Protein AF-A0A9P9JTM3-F1 (afdb_monomer_lite)

Organism: Fusarium redolens (NCBI:txid48865)

Structure (mmCIF, N/CA/C/O backbone):
data_AF-A0A9P9JTM3-F1
#
_entry.id   AF-A0A9P9JTM3-F1
#
loop_
_atom_site.group_PDB
_atom_site.id
_atom_site.type_symbol
_atom_site.label_atom_id
_atom_site.label_alt_id
_atom_site.label_comp_id
_atom_site.label_asym_id
_atom_site.label_entity_id
_atom_site.label_seq_id
_atom_site.pdbx_PDB_ins_code
_atom_site.Cartn_x
_atom_site.Cartn_y
_atom_site.Cartn_z
_atom_site.occupancy
_atom_site.B_iso_or_equiv
_atom_site.auth_seq_id
_atom_site.auth_comp_id
_atom_site.auth_asym_id
_atom_site.auth_atom_id
_atom_site.pdbx_PDB_model_num
ATOM 1 N N . MET A 1 1 ? 14.399 2.888 -10.702 1.00 92.69 1 MET A N 1
ATOM 2 C CA . MET A 1 1 ? 13.937 3.816 -11.753 1.00 92.69 1 MET A CA 1
ATOM 3 C C . MET A 1 1 ? 14.295 5.177 -11.248 1.00 92.69 1 MET A C 1
ATOM 5 O O . MET A 1 1 ? 13.788 5.571 -10.204 1.00 92.69 1 MET A O 1
ATOM 9 N N . ASP A 1 2 ? 15.155 5.855 -11.989 1.00 91.00 2 ASP A N 1
ATOM 10 C CA . ASP A 1 2 ? 15.805 7.067 -11.523 1.00 91.00 2 ASP A CA 1
ATOM 11 C C . ASP A 1 2 ? 15.532 8.193 -12.517 1.00 91.00 2 ASP A C 1
ATOM 13 O O . ASP A 1 2 ? 15.405 7.961 -13.726 1.00 91.00 2 ASP A O 1
ATOM 17 N N . LEU A 1 3 ? 15.452 9.409 -11.991 1.00 87.38 3 LEU A N 1
ATOM 18 C CA . LEU A 1 3 ? 15.368 10.640 -12.763 1.00 87.38 3 LEU A CA 1
ATOM 19 C C . LEU A 1 3 ? 16.682 11.404 -12.628 1.00 87.38 3 LEU A C 1
ATOM 21 O O . LEU A 1 3 ? 17.235 11.498 -11.535 1.00 87.38 3 LEU A O 1
ATOM 25 N N . ALA A 1 4 ? 17.177 11.948 -13.736 1.00 82.25 4 ALA A N 1
ATOM 26 C CA . ALA A 1 4 ? 18.352 12.813 -13.721 1.00 82.25 4 ALA A CA 1
ATOM 27 C C . ALA A 1 4 ? 18.058 14.153 -13.017 1.00 82.25 4 ALA A C 1
ATOM 29 O O . ALA A 1 4 ? 16.952 14.677 -13.121 1.00 82.25 4 ALA A O 1
ATOM 30 N N . GLU A 1 5 ? 19.068 14.755 -12.381 1.00 71.50 5 GLU A N 1
ATOM 31 C CA . GLU A 1 5 ? 18.948 16.059 -11.697 1.00 71.50 5 GLU A CA 1
ATOM 32 C C . GLU A 1 5 ? 18.513 17.204 -12.632 1.00 71.50 5 GLU A C 1
ATOM 34 O O . GLU A 1 5 ? 17.890 18.168 -12.200 1.00 71.50 5 GLU A O 1
ATOM 39 N N . ASN A 1 6 ? 18.801 17.086 -13.932 1.00 71.50 6 ASN A N 1
ATOM 40 C CA . ASN A 1 6 ? 18.411 18.033 -14.980 1.00 71.50 6 ASN A CA 1
ATOM 41 C C . ASN A 1 6 ? 17.286 17.498 -15.885 1.00 71.50 6 ASN A C 1
ATOM 43 O O . ASN A 1 6 ? 17.227 17.837 -17.071 1.00 71.50 6 ASN A O 1
ATOM 47 N N . ALA A 1 7 ? 16.442 16.607 -15.357 1.00 79.50 7 ALA A N 1
ATOM 48 C CA . ALA A 1 7 ? 15.308 16.047 -16.082 1.00 79.50 7 ALA A CA 1
ATOM 49 C C . ALA A 1 7 ? 14.400 17.150 -16.660 1.00 79.50 7 ALA A C 1
ATOM 51 O O . ALA A 1 7 ? 14.298 18.248 -16.123 1.00 79.50 7 ALA A O 1
ATOM 52 N N . THR A 1 8 ? 13.736 16.865 -17.779 1.00 86.38 8 THR A N 1
ATOM 53 C CA . THR A 1 8 ? 12.763 17.788 -18.376 1.00 86.38 8 THR A CA 1
ATOM 54 C C . THR A 1 8 ? 11.347 17.512 -17.866 1.00 86.38 8 THR A C 1
ATOM 56 O O . THR A 1 8 ? 11.079 16.501 -17.212 1.00 86.38 8 THR A O 1
ATOM 59 N N . VAL A 1 9 ? 10.404 18.384 -18.222 1.00 87.00 9 VAL A N 1
ATOM 60 C CA . VAL A 1 9 ? 8.964 18.180 -17.997 1.00 87.00 9 VAL A CA 1
ATOM 61 C C . VAL A 1 9 ? 8.465 16.879 -18.643 1.00 87.00 9 VAL A C 1
ATOM 63 O O . VAL A 1 9 ? 7.663 16.143 -18.053 1.00 87.00 9 VAL A O 1
ATOM 66 N N . GLU A 1 10 ? 8.973 16.545 -19.834 1.00 89.19 10 GLU A N 1
ATOM 67 C CA . GLU A 1 10 ? 8.651 15.279 -20.494 1.00 89.19 10 GLU A CA 1
ATOM 68 C C . GLU A 1 10 ? 9.178 14.083 -19.697 1.00 89.19 10 GLU A C 1
ATOM 70 O O . GLU A 1 10 ? 8.454 13.099 -19.540 1.00 89.19 10 GLU A O 1
ATOM 75 N N . ALA A 1 11 ? 10.394 14.170 -19.145 1.00 90.56 11 ALA A N 1
ATOM 76 C CA . ALA A 1 11 ? 10.964 13.124 -18.295 1.00 90.56 11 ALA A CA 1
ATOM 77 C C . ALA A 1 11 ? 10.159 12.940 -16.997 1.00 90.56 11 ALA A C 1
ATOM 79 O O . ALA A 1 11 ? 9.872 11.806 -16.607 1.00 90.56 11 ALA A O 1
ATOM 80 N N . ALA A 1 12 ? 9.700 14.038 -16.383 1.00 91.12 12 ALA A N 1
ATOM 81 C CA . ALA A 1 12 ? 8.775 14.012 -15.248 1.00 91.12 12 ALA A CA 1
ATOM 82 C C . ALA A 1 12 ? 7.524 13.192 -15.577 1.00 91.12 12 ALA A C 1
ATOM 84 O O . ALA A 1 12 ? 7.184 12.228 -14.892 1.00 91.12 12 ALA A O 1
ATOM 85 N N . THR A 1 13 ? 6.864 13.545 -16.677 1.00 92.25 13 THR A N 1
ATOM 86 C CA . THR A 1 13 ? 5.621 12.903 -17.115 1.00 92.25 13 THR A CA 1
ATOM 87 C C . THR A 1 13 ? 5.848 11.432 -17.467 1.00 92.25 13 THR A C 1
ATOM 89 O O . THR A 1 13 ? 5.036 10.572 -17.123 1.00 92.25 13 THR A O 1
ATOM 92 N N . ALA A 1 14 ? 6.966 11.122 -18.124 1.00 94.00 14 ALA A N 1
ATOM 93 C CA . ALA A 1 14 ? 7.357 9.764 -18.478 1.00 94.00 14 ALA A CA 1
ATOM 94 C C . ALA A 1 14 ? 7.600 8.888 -17.238 1.00 94.00 14 ALA A C 1
ATOM 96 O O . ALA A 1 14 ? 7.180 7.731 -17.231 1.00 94.00 14 ALA A O 1
ATOM 97 N N . SER A 1 15 ? 8.189 9.436 -16.169 1.00 95.56 15 SER A N 1
ATOM 98 C CA . SER A 1 15 ? 8.392 8.703 -14.911 1.00 95.56 15 SER A CA 1
ATOM 99 C C . SER A 1 15 ? 7.074 8.299 -14.237 1.00 95.56 15 SER A C 1
ATOM 101 O O . SER A 1 15 ? 6.913 7.143 -13.843 1.00 95.56 15 SER A O 1
ATOM 103 N N . TRP A 1 16 ? 6.083 9.198 -14.203 1.00 95.94 16 TRP A N 1
ATOM 104 C CA . TRP A 1 16 ? 4.751 8.894 -13.672 1.00 95.94 16 TRP A CA 1
ATOM 105 C C . TRP A 1 16 ? 4.030 7.835 -14.503 1.00 95.94 16 TRP A C 1
ATOM 107 O O . TRP A 1 16 ? 3.414 6.927 -13.946 1.00 95.94 16 TRP A O 1
ATOM 117 N N . LYS A 1 17 ? 4.142 7.901 -15.835 1.00 96.31 17 LYS A N 1
ATOM 118 C CA . LYS A 1 17 ? 3.591 6.874 -16.732 1.00 96.31 17 LYS A CA 1
ATOM 119 C C . LYS A 1 17 ? 4.253 5.514 -16.524 1.00 96.31 17 LYS A C 1
ATOM 121 O O . LYS A 1 17 ? 3.552 4.507 -16.459 1.00 96.31 17 LYS A O 1
ATOM 126 N N . ALA A 1 18 ? 5.575 5.476 -16.372 1.00 96.88 18 ALA A N 1
ATOM 127 C CA . ALA A 1 18 ? 6.303 4.243 -16.090 1.00 96.88 18 ALA A CA 1
ATOM 128 C C . ALA A 1 18 ? 5.877 3.621 -14.747 1.00 96.88 18 ALA A C 1
ATOM 130 O O . ALA A 1 18 ? 5.628 2.416 -14.682 1.00 96.88 18 ALA A O 1
ATOM 131 N N . MET A 1 19 ? 5.715 4.433 -13.695 1.00 97.31 19 MET A N 1
ATOM 132 C CA . MET A 1 19 ? 5.183 3.973 -12.408 1.00 97.31 19 MET A CA 1
ATOM 133 C C . MET A 1 19 ? 3.738 3.465 -12.534 1.00 97.31 19 MET A C 1
ATOM 135 O O . MET A 1 19 ? 3.428 2.390 -12.024 1.00 97.31 19 MET A O 1
ATOM 139 N N . ALA A 1 20 ? 2.871 4.184 -13.257 1.00 97.88 20 ALA A N 1
ATOM 140 C CA . ALA A 1 20 ? 1.491 3.769 -13.507 1.00 97.88 20 ALA A CA 1
ATOM 141 C C . ALA A 1 20 ? 1.423 2.425 -14.253 1.00 97.88 20 ALA A C 1
ATOM 143 O O . ALA A 1 20 ? 0.624 1.556 -13.901 1.00 97.88 20 ALA A O 1
ATOM 144 N N . VAL A 1 21 ? 2.304 2.209 -15.240 1.00 97.81 21 VAL A N 1
ATOM 145 C CA . VAL A 1 21 ? 2.449 0.907 -15.903 1.00 97.81 21 VAL A CA 1
ATOM 146 C C . VAL A 1 21 ? 2.814 -0.169 -14.892 1.00 97.81 21 VAL A C 1
ATOM 148 O O . VAL A 1 21 ? 2.152 -1.206 -14.877 1.00 97.81 21 VAL A O 1
ATOM 151 N N . LEU A 1 22 ? 3.819 0.052 -14.041 1.00 97.81 22 LEU A N 1
ATOM 152 C CA . LEU A 1 22 ? 4.214 -0.945 -13.049 1.00 97.81 22 LEU A CA 1
ATOM 153 C C . LEU A 1 22 ? 3.036 -1.329 -12.150 1.00 97.81 22 LEU A C 1
ATOM 155 O O . LEU A 1 22 ? 2.668 -2.502 -12.121 1.00 97.81 22 LEU A O 1
ATOM 159 N N . VAL A 1 23 ? 2.429 -0.363 -11.450 1.00 97.69 23 VAL A N 1
ATOM 160 C CA . VAL A 1 23 ? 1.414 -0.657 -10.421 1.00 97.69 23 VAL A CA 1
ATOM 161 C C . VAL A 1 23 ? 0.170 -1.328 -11.002 1.00 97.69 23 VAL A C 1
ATOM 163 O O . VAL A 1 23 ? -0.389 -2.213 -10.360 1.00 97.69 23 VAL A O 1
ATOM 166 N N . ARG A 1 24 ? -0.219 -1.002 -12.245 1.00 97.81 24 ARG A N 1
ATOM 167 C CA . ARG A 1 24 ? -1.324 -1.682 -12.946 1.00 97.81 24 ARG A CA 1
ATOM 168 C C . ARG A 1 24 ? -1.008 -3.132 -13.297 1.00 97.81 24 ARG A C 1
ATOM 170 O O . ARG A 1 24 ? -1.923 -3.932 -13.434 1.00 97.81 24 ARG A O 1
ATOM 177 N N . ASN A 1 25 ? 0.267 -3.486 -13.453 1.00 97.75 25 ASN A N 1
ATOM 178 C CA . ASN A 1 25 ? 0.686 -4.849 -13.777 1.00 97.75 25 ASN A CA 1
ATOM 179 C C . ASN A 1 25 ? 0.942 -5.716 -12.535 1.00 97.75 25 ASN A C 1
ATOM 181 O O . ASN A 1 25 ? 0.919 -6.943 -12.648 1.00 97.75 25 ASN A O 1
ATOM 185 N N . LEU A 1 26 ? 1.148 -5.115 -11.356 1.00 98.31 26 LEU A N 1
ATOM 186 C CA . LEU A 1 26 ? 1.415 -5.859 -10.120 1.00 98.31 26 LEU A CA 1
ATOM 187 C C . LEU A 1 26 ? 0.316 -6.878 -9.770 1.00 98.31 26 LEU A C 1
ATOM 189 O O . LEU A 1 26 ? 0.689 -8.008 -9.468 1.00 98.31 26 LEU A O 1
ATOM 193 N N . PRO A 1 27 ? -1.001 -6.588 -9.879 1.00 98.12 27 PRO A N 1
ATOM 194 C CA . PRO A 1 27 ? -2.033 -7.592 -9.605 1.00 98.12 27 PRO A CA 1
ATOM 195 C C . PRO A 1 27 ? -1.905 -8.869 -10.446 1.00 98.12 27 PRO A C 1
ATOM 197 O O . PRO A 1 27 ? -2.104 -9.972 -9.937 1.00 98.12 27 PRO A O 1
ATOM 200 N N . GLY A 1 28 ? -1.520 -8.731 -11.720 1.00 97.62 28 GLY A N 1
ATOM 201 C CA . GLY A 1 28 ? -1.279 -9.868 -12.610 1.00 97.62 28 GLY A CA 1
ATOM 202 C C . GLY A 1 28 ? -0.073 -10.699 -12.172 1.00 97.62 28 GLY A C 1
ATOM 203 O O . GLY A 1 28 ? -0.170 -11.918 -12.080 1.00 97.62 28 GLY A O 1
ATOM 204 N N . LEU A 1 29 ? 1.039 -10.042 -11.824 1.00 97.81 29 LEU A N 1
ATOM 205 C CA . LEU A 1 29 ? 2.235 -10.713 -11.298 1.00 97.81 29 LEU A CA 1
ATOM 206 C C . LEU A 1 29 ? 1.949 -11.417 -9.960 1.00 97.81 29 LEU A C 1
ATOM 208 O O . LEU A 1 29 ? 2.385 -12.547 -9.749 1.00 97.81 29 LEU A O 1
ATOM 212 N N . MET A 1 30 ? 1.156 -10.791 -9.090 1.00 97.94 30 MET A N 1
ATOM 213 C CA . MET A 1 30 ? 0.717 -11.376 -7.820 1.00 97.94 30 MET A CA 1
ATOM 214 C C . MET A 1 30 ? -0.186 -12.594 -8.004 1.00 97.94 30 MET A C 1
ATOM 216 O O . MET A 1 30 ? -0.079 -13.551 -7.242 1.00 97.94 30 MET A O 1
ATOM 220 N N . GLY A 1 31 ? -1.022 -12.610 -9.046 1.00 96.62 31 GLY A N 1
ATOM 221 C CA . GLY A 1 31 ? -1.768 -13.806 -9.449 1.00 96.62 31 GLY A CA 1
ATOM 222 C C . GLY A 1 31 ? -0.873 -14.971 -9.891 1.00 96.62 31 GLY A C 1
ATOM 223 O O . GLY A 1 31 ? -1.289 -16.121 -9.809 1.00 96.62 31 GLY A O 1
ATOM 224 N N . LEU A 1 32 ? 0.365 -14.687 -10.307 1.00 96.19 32 LEU A N 1
ATOM 225 C CA . LEU A 1 32 ? 1.374 -15.673 -10.712 1.00 96.19 32 LEU A CA 1
ATOM 226 C C . LEU A 1 32 ? 2.346 -16.037 -9.574 1.00 96.19 32 LEU A C 1
ATOM 228 O O . LEU A 1 32 ? 3.357 -16.694 -9.816 1.00 96.19 32 LEU A O 1
ATOM 232 N N . GLY A 1 33 ? 2.058 -15.618 -8.337 1.00 95.75 33 GLY A N 1
ATOM 233 C CA . GLY A 1 33 ? 2.860 -15.952 -7.155 1.00 95.75 33 GLY A CA 1
ATOM 234 C C . GLY A 1 33 ? 4.039 -15.014 -6.881 1.00 95.75 33 GLY A C 1
ATOM 235 O O . GLY A 1 33 ? 4.880 -15.333 -6.041 1.00 95.75 33 GLY A O 1
ATOM 236 N N . ILE A 1 34 ? 4.117 -13.864 -7.561 1.00 97.25 34 ILE A N 1
ATOM 237 C CA . ILE A 1 34 ? 5.139 -12.842 -7.296 1.00 97.25 34 ILE A CA 1
ATOM 238 C C . ILE A 1 34 ? 4.637 -11.883 -6.217 1.00 97.25 34 ILE A C 1
ATOM 240 O O . ILE A 1 34 ? 3.548 -11.332 -6.319 1.00 97.25 34 ILE A O 1
ATOM 244 N N . THR A 1 35 ? 5.448 -11.615 -5.204 1.00 96.75 35 THR A N 1
ATOM 245 C CA . THR A 1 35 ? 5.176 -10.583 -4.196 1.00 96.75 35 THR A CA 1
ATOM 246 C C . THR A 1 35 ? 6.412 -9.700 -4.007 1.00 96.75 35 THR A C 1
ATOM 248 O O . THR A 1 35 ? 7.369 -9.785 -4.779 1.00 96.75 35 THR A O 1
ATOM 251 N N . GLY A 1 36 ? 6.363 -8.769 -3.060 1.00 96.62 36 GLY A N 1
ATOM 252 C CA . GLY A 1 36 ? 7.392 -7.759 -2.914 1.00 96.62 36 GLY A CA 1
ATOM 253 C C . GLY A 1 36 ? 6.999 -6.535 -2.107 1.00 96.62 36 GLY A C 1
ATOM 254 O O . GLY A 1 36 ? 5.942 -6.446 -1.474 1.00 96.62 36 GLY A O 1
ATOM 255 N N . ASN A 1 37 ? 7.885 -5.554 -2.167 1.00 96.44 37 ASN A N 1
ATOM 256 C CA . ASN A 1 37 ? 7.656 -4.210 -1.671 1.00 96.44 37 ASN A CA 1
ATOM 257 C C . ASN A 1 37 ? 8.433 -3.200 -2.522 1.00 96.44 37 ASN A C 1
ATOM 259 O O . ASN A 1 37 ? 9.362 -3.554 -3.246 1.00 96.44 37 ASN A O 1
ATOM 263 N N . GLY A 1 38 ? 8.040 -1.936 -2.462 1.00 95.56 38 GLY A N 1
ATOM 264 C CA . GLY A 1 38 ? 8.717 -0.865 -3.170 1.00 95.56 38 GLY A CA 1
ATOM 265 C C . GLY A 1 38 ? 8.589 0.470 -2.466 1.00 95.56 38 GLY A C 1
ATOM 266 O O . GLY A 1 38 ? 7.741 0.657 -1.594 1.00 95.56 38 GLY A O 1
ATOM 267 N N . PHE A 1 39 ? 9.442 1.391 -2.884 1.00 94.62 39 PHE A N 1
ATOM 268 C CA . PHE A 1 39 ? 9.539 2.749 -2.384 1.00 94.62 39 PHE A CA 1
ATOM 269 C C . PHE A 1 39 ? 9.613 3.699 -3.569 1.00 94.62 39 PHE A C 1
ATOM 271 O O . PHE A 1 39 ? 10.443 3.514 -4.462 1.00 94.62 39 PHE A O 1
ATOM 278 N N . ALA A 1 40 ? 8.757 4.710 -3.567 1.00 95.56 40 ALA A N 1
ATOM 279 C CA . ALA A 1 40 ? 8.795 5.805 -4.517 1.00 95.56 40 ALA A CA 1
ATOM 280 C C . ALA A 1 40 ? 8.970 7.131 -3.786 1.00 95.56 40 ALA A C 1
ATOM 282 O O . ALA A 1 40 ? 8.459 7.303 -2.681 1.00 95.56 40 ALA A O 1
ATOM 283 N N . ALA A 1 41 ? 9.654 8.070 -4.426 1.00 93.25 41 ALA A N 1
ATOM 284 C CA . ALA A 1 41 ? 9.849 9.418 -3.915 1.00 93.25 41 ALA A CA 1
ATOM 285 C C . ALA A 1 41 ? 9.672 10.427 -5.047 1.00 93.25 41 ALA A C 1
ATOM 287 O O . ALA A 1 41 ? 10.129 10.198 -6.172 1.00 93.25 41 ALA A O 1
ATOM 288 N N . THR A 1 42 ? 9.009 11.547 -4.768 1.00 92.50 42 THR A N 1
ATOM 289 C CA . THR A 1 42 ? 8.925 12.645 -5.734 1.00 92.50 42 THR A CA 1
ATOM 290 C C . THR A 1 42 ? 10.236 13.414 -5.786 1.00 92.50 42 THR A C 1
ATOM 292 O O . THR A 1 42 ? 10.799 13.725 -4.738 1.00 92.50 42 THR A O 1
ATOM 295 N N . LEU A 1 43 ? 10.658 13.812 -6.983 1.00 88.12 43 LEU A N 1
ATOM 296 C CA . LEU A 1 43 ? 11.812 14.684 -7.183 1.00 88.12 43 LEU A CA 1
ATOM 297 C C . LEU A 1 43 ? 11.365 15.991 -7.828 1.00 88.12 43 LEU A C 1
ATOM 299 O O . LEU A 1 43 ? 10.639 15.980 -8.826 1.00 88.12 43 LEU A O 1
ATOM 303 N N . THR A 1 44 ? 11.809 17.107 -7.256 1.00 84.44 44 THR A N 1
ATOM 304 C CA . THR A 1 44 ? 11.619 18.438 -7.835 1.00 84.44 44 THR A CA 1
ATOM 305 C C . THR A 1 44 ? 12.471 18.578 -9.087 1.00 84.44 44 THR A C 1
ATOM 307 O O . THR A 1 44 ? 13.657 18.255 -9.077 1.00 84.44 44 THR A O 1
ATOM 310 N N . ILE A 1 45 ? 11.862 19.070 -10.162 1.00 78.56 45 ILE A N 1
ATOM 311 C CA . ILE A 1 45 ? 12.536 19.295 -11.434 1.00 78.56 45 ILE A CA 1
ATOM 312 C C . ILE A 1 45 ? 12.628 20.796 -11.685 1.00 78.56 45 ILE A C 1
ATOM 314 O O . ILE A 1 45 ? 11.615 21.494 -11.743 1.00 78.56 45 ILE A O 1
ATOM 318 N N . SER A 1 46 ? 13.852 21.291 -11.847 1.00 63.16 46 SER A N 1
ATOM 319 C CA . SER A 1 46 ? 14.115 22.697 -12.144 1.00 63.16 46 SER A CA 1
ATOM 320 C C . SER A 1 46 ? 13.873 22.977 -13.626 1.00 63.16 46 SER A C 1
ATOM 322 O O . SER A 1 46 ? 14.663 22.576 -14.480 1.00 63.16 46 SER A O 1
ATOM 324 N N . THR A 1 47 ? 12.797 23.690 -13.956 1.00 58.94 47 THR A N 1
ATOM 325 C CA . THR A 1 47 ? 12.600 24.211 -15.314 1.00 58.94 47 THR A CA 1
ATOM 326 C C . THR A 1 47 ? 13.403 25.496 -15.489 1.00 58.94 47 THR A C 1
ATOM 328 O O . THR A 1 47 ? 13.292 26.413 -14.683 1.00 58.94 47 THR A O 1
ATOM 331 N N . SER A 1 48 ? 14.185 25.602 -16.566 1.00 54.81 48 SER A N 1
ATOM 332 C CA . SER A 1 48 ? 15.011 26.784 -16.882 1.00 54.81 48 SER A CA 1
ATOM 333 C C . SER A 1 48 ? 14.214 28.071 -17.144 1.00 54.81 48 SER A C 1
ATOM 335 O O . SER A 1 48 ? 14.804 29.132 -17.330 1.00 54.81 48 SER A O 1
ATOM 337 N N . ASN A 1 49 ? 12.884 27.986 -17.184 1.00 52.94 49 ASN A N 1
ATOM 338 C CA . ASN A 1 49 ? 11.998 29.118 -17.397 1.00 52.94 49 ASN A CA 1
ATOM 339 C C . ASN A 1 49 ? 11.378 29.517 -16.053 1.00 52.94 49 ASN A C 1
ATOM 341 O O . ASN A 1 49 ? 10.847 28.656 -15.359 1.00 52.94 49 ASN A O 1
ATOM 345 N N . ASN A 1 50 ? 11.418 30.816 -15.732 1.00 47.81 50 ASN A N 1
ATOM 346 C CA . ASN A 1 50 ? 10.851 31.491 -14.548 1.00 47.81 50 ASN A CA 1
ATOM 347 C C . ASN A 1 50 ? 9.311 31.352 -14.393 1.00 47.81 50 ASN A C 1
ATOM 349 O O . ASN A 1 50 ? 8.639 32.295 -13.978 1.00 47.81 50 ASN A O 1
ATOM 353 N N . GLN A 1 51 ? 8.714 30.216 -14.758 1.00 50.03 51 GLN A N 1
ATOM 354 C CA . GLN A 1 51 ? 7.318 29.911 -14.469 1.00 50.03 51 GLN A CA 1
ATOM 355 C C . GLN A 1 51 ? 7.221 29.204 -13.119 1.00 50.03 51 GLN A C 1
ATOM 357 O O . GLN A 1 51 ? 7.872 28.202 -12.851 1.00 50.03 51 GLN A O 1
ATOM 362 N N . SER A 1 52 ? 6.388 29.781 -12.266 1.00 50.25 52 SER A N 1
ATOM 363 C CA . SER A 1 52 ? 6.214 29.547 -10.836 1.00 50.25 52 SER A CA 1
ATOM 364 C C . SER A 1 52 ? 5.607 28.193 -10.435 1.00 50.25 52 SER A C 1
ATOM 366 O O . SER A 1 52 ? 5.239 28.030 -9.278 1.00 50.25 52 SER A O 1
ATOM 368 N N . SER A 1 53 ? 5.488 27.212 -11.335 1.00 55.28 53 SER A N 1
ATOM 369 C CA . SER A 1 53 ? 4.976 25.880 -10.986 1.00 55.28 53 SER A CA 1
ATOM 370 C C . SER A 1 53 ? 6.116 24.870 -10.883 1.00 55.28 53 SER A C 1
ATOM 372 O O . SER A 1 53 ? 6.636 24.407 -11.899 1.00 55.28 53 SER A O 1
ATOM 374 N N . VAL A 1 54 ? 6.482 24.500 -9.655 1.00 63.56 54 VAL A N 1
ATOM 375 C CA . VAL A 1 54 ? 7.425 23.408 -9.381 1.00 63.56 54 VAL A CA 1
ATOM 376 C C . VAL A 1 54 ? 6.828 22.097 -9.898 1.00 63.56 54 VAL A C 1
ATOM 378 O O . VAL A 1 54 ? 5.855 21.591 -9.339 1.00 63.56 54 VAL A O 1
ATOM 381 N N . GLN A 1 55 ? 7.397 21.535 -10.965 1.00 76.69 55 GLN A N 1
ATOM 382 C CA . GLN A 1 55 ? 6.957 20.245 -11.490 1.00 76.69 55 GLN A CA 1
ATOM 383 C C . GLN A 1 55 ? 7.733 19.102 -10.833 1.00 76.69 55 GLN A C 1
ATOM 385 O O . GLN A 1 55 ? 8.952 19.171 -10.668 1.00 76.69 55 GLN A O 1
ATOM 390 N N . LYS A 1 56 ? 7.019 18.034 -10.462 1.00 87.44 56 LYS A N 1
ATOM 391 C CA . LYS A 1 56 ? 7.602 16.861 -9.802 1.00 87.44 56 LYS A CA 1
ATOM 392 C C . LYS A 1 56 ? 7.585 15.643 -10.717 1.00 87.44 56 LYS A C 1
ATOM 394 O O . LYS A 1 56 ? 6.558 15.323 -11.318 1.00 87.44 56 LYS A O 1
ATOM 399 N N . GLY A 1 57 ? 8.717 14.954 -10.801 1.00 92.25 57 GLY A N 1
ATOM 400 C CA . GLY A 1 57 ? 8.799 13.582 -11.301 1.00 92.25 57 GLY A CA 1
ATOM 401 C C . GLY A 1 57 ? 8.789 12.577 -10.148 1.00 92.25 57 GLY A C 1
ATOM 402 O O . GLY A 1 57 ? 8.716 12.972 -8.984 1.00 92.25 57 GLY A O 1
ATOM 403 N N . VAL A 1 58 ? 8.891 11.284 -10.460 1.00 94.19 58 VAL A N 1
ATOM 404 C CA . VAL A 1 58 ? 8.963 10.213 -9.457 1.00 94.19 58 VAL A CA 1
ATOM 405 C C . VAL A 1 58 ? 10.116 9.247 -9.730 1.00 94.19 58 VAL A C 1
ATOM 407 O O . VAL A 1 58 ? 10.297 8.754 -10.842 1.00 94.19 58 VAL A O 1
ATOM 410 N N . GLY A 1 59 ? 10.904 8.976 -8.694 1.00 95.12 59 GLY A N 1
ATOM 411 C CA . GLY A 1 59 ? 11.853 7.868 -8.638 1.00 95.12 59 GLY A CA 1
ATOM 412 C C . GLY A 1 59 ? 11.216 6.687 -7.913 1.00 95.12 59 GLY A C 1
ATOM 413 O O . GLY A 1 59 ? 10.366 6.879 -7.046 1.00 95.12 59 GLY A O 1
ATOM 414 N N . LEU A 1 60 ? 11.595 5.463 -8.276 1.00 95.44 60 LEU A N 1
ATOM 415 C CA . LEU A 1 60 ? 10.978 4.245 -7.745 1.00 95.44 60 LEU A CA 1
ATOM 416 C C . LEU A 1 60 ? 11.953 3.072 -7.726 1.00 95.44 60 LEU A C 1
ATOM 418 O O . LEU A 1 60 ? 12.540 2.731 -8.755 1.00 95.44 60 LEU A O 1
ATOM 422 N N . THR A 1 61 ? 11.998 2.370 -6.601 1.00 96.19 61 THR A N 1
ATOM 423 C CA . THR A 1 61 ? 12.645 1.064 -6.460 1.00 96.19 61 THR A CA 1
ATOM 424 C C . THR A 1 61 ? 11.612 0.054 -5.983 1.00 96.19 61 THR A C 1
ATOM 426 O O . THR A 1 61 ? 10.868 0.326 -5.047 1.00 96.19 61 THR A O 1
ATOM 429 N N . ILE A 1 62 ? 11.553 -1.113 -6.622 1.00 96.62 62 ILE A N 1
ATOM 430 C CA . ILE A 1 62 ? 10.693 -2.221 -6.202 1.00 96.62 62 ILE A CA 1
ATOM 431 C C . ILE A 1 62 ? 11.516 -3.504 -6.156 1.00 96.62 62 ILE A C 1
ATOM 433 O O . ILE A 1 62 ? 12.257 -3.808 -7.092 1.00 96.62 62 ILE A O 1
ATOM 437 N N . THR A 1 63 ? 11.368 -4.252 -5.073 1.00 96.12 63 THR A N 1
ATOM 438 C CA . THR A 1 63 ? 11.955 -5.574 -4.892 1.00 96.12 63 THR A CA 1
ATOM 439 C C . THR A 1 63 ? 10.847 -6.596 -5.080 1.00 96.12 63 THR A C 1
ATOM 441 O O . THR A 1 63 ? 9.901 -6.641 -4.294 1.00 96.12 63 THR A O 1
ATOM 444 N N . LEU A 1 64 ? 10.954 -7.398 -6.139 1.00 97.12 64 LEU A N 1
ATOM 445 C CA . LEU A 1 64 ? 9.999 -8.450 -6.478 1.00 97.12 64 LEU A CA 1
ATOM 446 C C . LEU A 1 64 ? 10.660 -9.814 -6.327 1.00 97.12 64 LEU A C 1
ATOM 448 O O . LEU A 1 64 ? 11.800 -10.009 -6.745 1.00 97.12 64 LEU A O 1
ATOM 452 N N . TYR A 1 65 ? 9.927 -10.759 -5.761 1.00 96.31 65 TYR A N 1
ATOM 453 C CA . TYR A 1 65 ? 10.400 -12.115 -5.528 1.00 96.31 65 TYR A CA 1
ATOM 454 C C . TYR A 1 65 ? 9.252 -13.115 -5.615 1.00 96.31 65 TYR A C 1
ATOM 456 O O . TYR A 1 65 ? 8.078 -12.770 -5.487 1.00 96.31 65 TYR A O 1
ATOM 464 N N . GLY A 1 66 ? 9.609 -14.374 -5.842 1.00 95.31 66 GLY A N 1
ATOM 465 C CA . GLY A 1 66 ? 8.689 -15.502 -5.826 1.00 95.31 66 GLY A CA 1
ATOM 466 C C . GLY A 1 66 ? 9.309 -16.658 -5.056 1.00 95.31 66 GLY A C 1
ATOM 467 O O . GLY A 1 66 ? 10.531 -16.798 -5.006 1.00 95.31 66 GLY A O 1
ATOM 468 N N . TYR A 1 67 ? 8.460 -17.486 -4.462 1.00 94.50 67 TYR A N 1
ATOM 469 C CA . TYR A 1 67 ? 8.881 -18.687 -3.746 1.00 94.50 67 TYR A CA 1
ATOM 470 C C . TYR A 1 67 ? 8.855 -19.897 -4.681 1.00 94.50 67 TYR A C 1
ATOM 472 O O . TYR A 1 67 ? 8.046 -19.946 -5.606 1.00 94.50 67 TYR A O 1
ATOM 480 N N . ASN A 1 68 ? 9.723 -20.882 -4.427 1.00 94.31 68 ASN A N 1
ATOM 481 C CA . ASN A 1 68 ? 9.762 -22.155 -5.160 1.00 94.31 68 ASN A CA 1
ATOM 482 C C . ASN A 1 68 ? 9.830 -21.990 -6.693 1.00 94.31 68 ASN A C 1
ATOM 484 O O . ASN A 1 68 ? 9.206 -22.739 -7.442 1.00 94.31 68 ASN A O 1
ATOM 488 N N . THR A 1 69 ? 10.576 -20.991 -7.165 1.00 94.88 69 THR A N 1
ATOM 489 C CA . THR A 1 69 ? 10.739 -20.670 -8.588 1.00 94.88 69 THR A CA 1
ATOM 490 C C . THR A 1 69 ? 12.217 -20.506 -8.940 1.00 94.88 69 THR A C 1
ATOM 492 O O . THR A 1 69 ? 13.083 -20.519 -8.068 1.00 94.88 69 THR A O 1
ATOM 495 N N . THR A 1 70 ? 12.522 -20.357 -10.226 1.00 95.06 70 THR A N 1
ATOM 496 C CA . THR A 1 70 ? 13.887 -20.127 -10.720 1.00 95.06 70 THR A CA 1
ATOM 497 C C . THR A 1 70 ? 14.064 -18.683 -11.174 1.00 95.06 70 THR A C 1
ATOM 499 O O . THR A 1 70 ? 13.099 -18.006 -11.536 1.00 95.06 70 THR A O 1
ATOM 502 N N . THR A 1 71 ? 15.309 -18.211 -11.232 1.00 95.94 71 THR A N 1
ATOM 503 C CA . THR A 1 71 ? 15.621 -16.872 -11.752 1.00 95.94 71 THR A CA 1
ATOM 504 C C . THR A 1 71 ? 15.203 -16.711 -13.215 1.00 95.94 71 THR A C 1
ATOM 506 O O . THR A 1 71 ? 14.725 -15.646 -13.587 1.00 95.94 71 THR A O 1
ATOM 509 N N . SER A 1 72 ? 15.291 -17.760 -14.042 1.00 96.56 72 SER A N 1
ATOM 510 C CA . SER A 1 72 ? 14.834 -17.729 -15.440 1.00 96.56 72 SER A CA 1
ATOM 511 C C . SER A 1 72 ? 13.312 -17.608 -15.563 1.00 96.56 72 SER A C 1
ATOM 513 O O . SER A 1 72 ? 12.817 -16.843 -16.395 1.00 96.56 72 SER A O 1
ATOM 515 N N . THR A 1 73 ? 12.568 -18.318 -14.708 1.00 96.81 73 THR A N 1
ATOM 516 C CA . THR A 1 73 ? 11.102 -18.225 -14.657 1.00 96.81 73 THR A CA 1
ATOM 517 C C . THR A 1 73 ? 10.679 -16.848 -14.160 1.00 96.81 73 THR A C 1
ATOM 519 O O . THR A 1 73 ? 9.907 -16.174 -14.836 1.00 96.81 73 THR A O 1
ATOM 522 N N . LEU A 1 74 ? 11.242 -16.376 -13.041 1.00 96.94 74 LEU A N 1
ATOM 523 C CA . LEU A 1 74 ? 10.956 -15.043 -12.509 1.00 96.94 74 LEU A CA 1
ATOM 524 C C . LEU A 1 74 ? 11.291 -13.948 -13.534 1.00 96.94 74 LEU A C 1
ATOM 526 O O . LEU A 1 74 ? 10.471 -13.065 -13.768 1.00 96.94 74 LEU A O 1
ATOM 530 N N . LYS A 1 75 ? 12.437 -14.045 -14.220 1.00 96.81 75 LYS A N 1
ATOM 531 C CA . LYS A 1 75 ? 12.809 -13.122 -15.302 1.00 96.81 75 LYS A CA 1
ATOM 532 C C . LYS A 1 75 ? 11.751 -13.077 -16.401 1.00 96.81 75 LYS A C 1
ATOM 534 O O . LYS A 1 75 ? 11.285 -11.995 -16.743 1.00 96.81 75 LYS A O 1
ATOM 539 N N . SER A 1 76 ? 11.335 -14.241 -16.900 1.00 97.31 76 SER A N 1
ATOM 540 C CA . SER A 1 76 ? 10.338 -14.341 -17.975 1.00 97.31 76 SER A CA 1
ATOM 541 C C . SER A 1 76 ? 8.988 -13.736 -17.575 1.00 97.31 76 SER A C 1
ATOM 543 O O . SER A 1 76 ? 8.306 -13.143 -18.405 1.00 97.31 76 SER A O 1
ATOM 545 N N . LEU A 1 77 ? 8.606 -13.841 -16.297 1.00 97.50 77 LEU A N 1
ATOM 546 C CA . LEU A 1 77 ? 7.382 -13.228 -15.774 1.00 97.50 77 LEU A CA 1
ATOM 547 C C . LEU A 1 77 ? 7.485 -11.698 -15.656 1.00 97.50 77 LEU A C 1
ATOM 549 O O . LEU A 1 77 ? 6.501 -10.993 -15.885 1.00 97.50 77 LEU A O 1
ATOM 553 N N . LEU A 1 78 ? 8.661 -11.173 -15.302 1.00 96.38 78 LEU A N 1
ATOM 554 C CA . LEU A 1 78 ? 8.887 -9.737 -15.106 1.00 96.38 78 LEU A CA 1
ATOM 555 C C . LEU A 1 78 ? 9.157 -8.980 -16.415 1.00 96.38 78 LEU A C 1
ATOM 557 O O . LEU A 1 78 ? 8.815 -7.798 -16.521 1.00 96.38 78 LEU A O 1
ATOM 561 N N . GLU A 1 79 ? 9.740 -9.645 -17.414 1.00 95.00 79 GLU A N 1
ATOM 562 C CA . GLU A 1 79 ? 10.149 -9.051 -18.691 1.00 95.00 79 GLU A CA 1
ATOM 563 C C . GLU A 1 79 ? 9.040 -8.266 -19.406 1.00 95.00 79 GLU A C 1
ATOM 565 O O . GLU A 1 79 ? 9.299 -7.120 -19.780 1.00 95.00 79 GLU A O 1
ATOM 570 N N . PRO A 1 80 ? 7.797 -8.771 -19.554 1.00 96.25 80 PRO A N 1
ATOM 571 C CA . PRO A 1 80 ? 6.740 -8.021 -20.229 1.00 96.25 80 PRO A CA 1
ATOM 572 C C . PRO A 1 80 ? 6.431 -6.679 -19.558 1.00 96.25 80 PRO A C 1
ATOM 574 O O . PRO A 1 80 ? 6.230 -5.670 -20.236 1.00 96.25 80 PRO A O 1
ATOM 577 N N . THR A 1 81 ? 6.405 -6.647 -18.223 1.00 95.50 81 THR A N 1
ATOM 578 C CA . THR A 1 81 ? 6.174 -5.413 -17.460 1.00 95.50 81 THR A CA 1
ATOM 579 C C . THR A 1 81 ? 7.380 -4.488 -17.565 1.00 95.50 81 THR A C 1
ATOM 581 O O . THR A 1 81 ? 7.207 -3.301 -17.833 1.00 95.50 81 THR A O 1
ATOM 584 N N . SER A 1 82 ? 8.594 -5.032 -17.440 1.00 93.12 82 SER A N 1
ATOM 585 C CA . SER A 1 82 ? 9.839 -4.278 -17.607 1.00 93.12 82 SER A CA 1
ATOM 586 C C . SER A 1 82 ? 9.913 -3.610 -18.984 1.00 93.12 82 SER A C 1
ATOM 588 O O . SER A 1 82 ? 10.140 -2.406 -19.076 1.00 93.12 82 SER A O 1
ATOM 590 N N . HIS A 1 83 ? 9.599 -4.346 -20.052 1.00 93.94 83 HIS A N 1
ATOM 591 C CA . HIS A 1 83 ? 9.590 -3.833 -21.418 1.00 93.94 83 HIS A CA 1
ATOM 592 C C . HIS A 1 83 ? 8.559 -2.711 -21.608 1.00 93.94 83 HIS A C 1
ATOM 594 O O . HIS A 1 83 ? 8.888 -1.664 -22.164 1.00 93.94 83 HIS A O 1
ATOM 600 N N . ARG A 1 84 ? 7.336 -2.876 -21.076 1.00 94.62 84 ARG A N 1
ATOM 601 C CA . ARG A 1 84 ? 6.308 -1.817 -21.081 1.00 94.62 84 ARG A CA 1
ATOM 602 C C . ARG A 1 84 ? 6.738 -0.567 -20.316 1.00 94.62 84 ARG A C 1
ATOM 604 O O . ARG A 1 84 ? 6.339 0.528 -20.683 1.00 94.62 84 ARG A O 1
ATOM 611 N N . MET A 1 85 ? 7.525 -0.701 -19.251 1.00 93.81 85 MET A N 1
ATOM 612 C CA . MET A 1 85 ? 8.082 0.462 -18.558 1.00 93.81 85 MET A CA 1
ATOM 613 C C . MET A 1 85 ? 9.202 1.115 -19.380 1.00 93.81 85 MET A C 1
ATOM 615 O O . MET A 1 85 ? 9.255 2.339 -19.491 1.00 93.81 85 MET A O 1
ATOM 619 N N . MET A 1 86 ? 10.076 0.312 -19.995 1.00 90.50 86 MET A N 1
ATOM 620 C CA . MET A 1 86 ? 11.217 0.777 -20.792 1.00 90.50 86 MET A CA 1
ATOM 621 C C . MET A 1 86 ? 10.819 1.597 -22.024 1.00 90.50 86 MET A C 1
ATOM 623 O O . MET A 1 86 ? 11.632 2.393 -22.489 1.00 90.50 86 MET A O 1
ATOM 627 N N . THR A 1 87 ? 9.574 1.515 -22.505 1.00 91.44 87 THR A N 1
ATOM 628 C CA . THR A 1 87 ? 9.084 2.429 -23.556 1.00 91.44 87 THR A CA 1
ATOM 629 C C . THR A 1 87 ? 9.170 3.901 -23.141 1.00 91.44 87 THR A C 1
ATOM 631 O O . THR A 1 87 ? 9.274 4.773 -23.997 1.00 91.44 87 THR A O 1
ATOM 634 N N . TYR A 1 88 ? 9.163 4.190 -21.835 1.00 88.81 88 TYR A N 1
ATOM 635 C CA . TYR A 1 88 ? 9.344 5.535 -21.283 1.00 88.81 88 TYR A CA 1
ATOM 636 C C . TYR A 1 88 ? 10.806 5.874 -20.960 1.00 88.81 88 TYR A C 1
ATOM 638 O O . TYR A 1 88 ? 11.135 7.050 -20.835 1.00 88.81 88 TYR A O 1
ATOM 646 N N . ALA A 1 89 ? 11.700 4.880 -20.888 1.00 78.94 89 ALA A N 1
ATOM 647 C CA . ALA A 1 89 ? 13.140 5.098 -20.701 1.00 78.94 89 ALA A CA 1
ATOM 648 C C . ALA A 1 89 ? 13.823 5.700 -21.944 1.00 78.94 89 ALA A C 1
ATOM 650 O O . ALA A 1 89 ? 14.945 6.189 -21.857 1.00 78.94 89 ALA A O 1
ATOM 651 N N . ALA A 1 90 ? 13.149 5.692 -23.100 1.00 76.81 90 ALA A N 1
ATOM 652 C CA . ALA A 1 90 ? 13.602 6.406 -24.292 1.00 76.81 90 ALA A CA 1
ATOM 653 C C . ALA A 1 90 ? 13.581 7.939 -24.112 1.00 76.81 90 ALA A C 1
ATOM 655 O O . ALA A 1 90 ? 14.251 8.658 -24.853 1.00 76.81 90 ALA A O 1
ATOM 656 N N . VAL A 1 91 ? 12.825 8.453 -23.133 1.00 81.56 91 VAL A N 1
ATOM 657 C CA . VAL A 1 91 ? 12.809 9.881 -22.805 1.00 81.56 91 VAL A CA 1
ATOM 658 C C . VAL A 1 91 ? 14.089 10.238 -22.057 1.00 81.56 91 VAL A C 1
ATOM 660 O O . VAL A 1 91 ? 14.390 9.685 -20.997 1.00 81.56 91 VAL A O 1
ATOM 663 N N . LYS A 1 92 ? 14.848 11.192 -22.607 1.00 81.88 92 LYS A N 1
ATOM 664 C CA . LYS A 1 92 ? 16.108 11.658 -22.020 1.00 81.88 92 LYS A CA 1
ATOM 665 C C . LYS A 1 92 ? 15.884 12.095 -20.568 1.00 81.88 92 LYS A C 1
ATOM 667 O O . LYS A 1 92 ? 15.088 12.988 -20.307 1.00 81.88 92 LYS A O 1
ATOM 672 N N . GLY A 1 93 ? 16.622 11.484 -19.642 1.00 81.50 93 GLY A N 1
ATOM 673 C CA . GLY A 1 93 ? 16.546 11.787 -18.210 1.00 81.50 93 GLY A CA 1
ATOM 674 C C . GLY A 1 93 ? 15.785 10.759 -17.369 1.00 81.50 93 GLY A C 1
ATOM 675 O O . GLY A 1 93 ? 15.826 10.874 -16.149 1.00 81.50 93 GLY A O 1
ATOM 676 N N . VAL A 1 94 ? 15.156 9.743 -17.977 1.00 88.69 94 VAL A N 1
ATOM 677 C CA . VAL A 1 94 ? 14.552 8.601 -17.264 1.00 88.69 94 VAL A CA 1
ATOM 678 C C . VAL A 1 94 ? 15.436 7.364 -17.413 1.00 88.69 94 VAL A C 1
ATOM 680 O O . VAL A 1 94 ? 15.742 6.942 -18.526 1.00 88.69 94 VAL A O 1
ATOM 683 N N . LYS A 1 95 ? 15.815 6.737 -16.296 1.00 91.50 95 LYS A N 1
ATOM 684 C CA . LYS A 1 95 ? 16.584 5.487 -16.278 1.00 91.50 95 LYS A CA 1
ATOM 685 C C . LYS A 1 95 ? 15.774 4.370 -15.627 1.00 91.50 95 LYS A C 1
ATOM 687 O O . LYS A 1 95 ? 15.381 4.466 -14.467 1.00 91.50 95 LYS A O 1
ATOM 692 N N . ILE A 1 96 ? 15.554 3.277 -16.354 1.00 91.69 96 ILE A N 1
ATOM 693 C CA . ILE A 1 96 ? 14.854 2.086 -15.855 1.00 91.69 96 ILE A CA 1
ATOM 694 C C . ILE A 1 96 ? 15.797 0.897 -15.986 1.00 91.69 96 ILE A C 1
ATOM 696 O O . ILE A 1 96 ? 16.306 0.623 -17.069 1.00 91.69 96 ILE A O 1
ATOM 700 N N . VAL A 1 97 ? 16.041 0.210 -14.873 1.00 92.06 97 VAL A N 1
ATOM 701 C CA . VAL A 1 97 ? 16.954 -0.932 -14.801 1.00 92.06 97 VAL A CA 1
ATOM 702 C C . VAL A 1 97 ? 16.253 -2.063 -14.069 1.00 92.06 97 VAL A C 1
ATOM 704 O O . VAL A 1 97 ? 15.657 -1.842 -13.016 1.00 92.06 97 VAL A O 1
ATOM 707 N N . MET A 1 98 ? 16.343 -3.267 -14.628 1.00 92.12 98 MET A N 1
ATOM 708 C CA . MET A 1 98 ? 16.056 -4.503 -13.911 1.00 92.12 98 MET A CA 1
ATOM 709 C C . MET A 1 98 ? 17.387 -5.051 -13.399 1.00 92.12 98 MET A C 1
ATOM 711 O O . MET A 1 98 ? 18.292 -5.292 -14.198 1.00 92.12 98 MET A O 1
ATOM 715 N N . ALA A 1 99 ? 17.518 -5.182 -12.081 1.00 91.94 99 ALA A N 1
ATOM 716 C CA . ALA A 1 99 ? 18.720 -5.728 -11.462 1.00 91.94 99 ALA A CA 1
ATOM 717 C C . ALA A 1 99 ? 18.880 -7.225 -11.772 1.00 91.94 99 ALA A C 1
ATOM 719 O O . ALA A 1 99 ? 17.929 -7.899 -12.182 1.00 91.94 99 ALA A O 1
ATOM 720 N N . GLU A 1 100 ? 20.090 -7.744 -11.561 1.00 92.19 100 GLU A N 1
ATOM 721 C CA . GLU A 1 100 ? 20.340 -9.180 -11.643 1.00 92.19 100 GLU A CA 1
ATOM 722 C C . GLU A 1 100 ? 19.530 -9.941 -10.588 1.00 92.19 100 GLU A C 1
ATOM 724 O O . GLU A 1 100 ? 19.345 -9.491 -9.456 1.00 92.19 100 GLU A O 1
ATOM 729 N N . LEU A 1 101 ? 19.018 -11.102 -10.992 1.00 93.44 101 LEU A N 1
ATOM 730 C CA . LEU A 1 101 ? 18.167 -11.945 -10.162 1.00 93.44 101 LEU A CA 1
ATOM 731 C C . LEU A 1 101 ? 19.032 -12.940 -9.395 1.00 93.44 101 LEU A C 1
ATOM 733 O O . LEU A 1 101 ? 19.833 -13.656 -9.993 1.00 93.44 101 LEU A O 1
ATOM 737 N N . ASN A 1 102 ? 18.803 -13.027 -8.089 1.00 92.31 102 ASN A N 1
ATOM 738 C CA . ASN A 1 102 ? 19.505 -13.942 -7.199 1.00 92.31 102 ASN A CA 1
ATOM 739 C C . ASN A 1 102 ? 18.577 -15.062 -6.724 1.00 92.31 102 ASN A C 1
ATOM 741 O O . ASN A 1 102 ? 17.355 -14.908 -6.696 1.00 92.31 102 ASN A O 1
ATOM 745 N N . MET A 1 103 ? 19.173 -16.189 -6.344 1.00 94.75 103 MET A N 1
ATOM 746 C CA . MET A 1 103 ? 18.477 -17.323 -5.743 1.00 94.75 103 MET A CA 1
ATOM 747 C C . MET A 1 103 ? 19.012 -17.539 -4.332 1.00 94.75 103 MET A C 1
ATOM 749 O O . MET A 1 103 ? 20.220 -17.480 -4.116 1.00 94.75 103 MET A O 1
ATOM 753 N N . ALA A 1 104 ? 18.112 -17.808 -3.396 1.00 94.62 104 ALA A N 1
ATOM 754 C CA . ALA A 1 104 ? 18.447 -18.258 -2.054 1.00 94.62 104 ALA A CA 1
ATOM 755 C C . ALA A 1 104 ? 18.046 -19.731 -1.908 1.00 94.62 104 ALA A C 1
ATOM 757 O O . ALA A 1 104 ? 17.083 -20.176 -2.536 1.00 94.62 104 ALA A O 1
ATOM 758 N N . ALA A 1 105 ? 18.805 -20.488 -1.116 1.00 93.81 105 ALA A N 1
ATOM 759 C CA . ALA A 1 105 ? 18.592 -21.926 -0.955 1.00 93.81 105 ALA A CA 1
ATOM 760 C C . ALA A 1 105 ? 17.369 -22.246 -0.082 1.00 93.81 105 ALA A C 1
ATOM 762 O O . ALA A 1 105 ? 16.745 -23.294 -0.242 1.00 93.81 105 ALA A O 1
ATOM 763 N N . ASP A 1 106 ? 17.032 -21.345 0.837 1.00 95.06 106 ASP A N 1
ATOM 764 C CA . ASP A 1 106 ? 15.980 -21.515 1.828 1.00 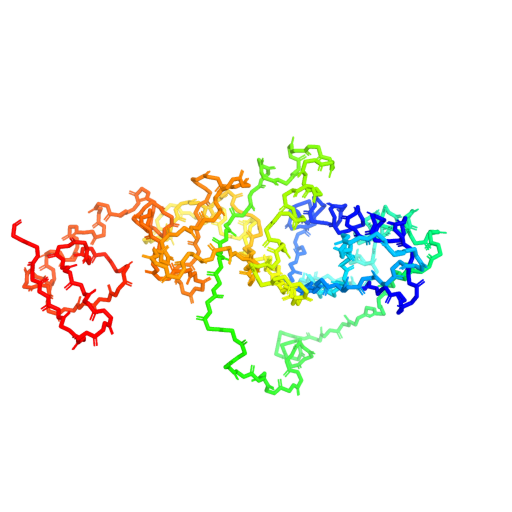95.06 106 ASP A CA 1
ATOM 765 C C . ASP A 1 106 ? 15.381 -20.155 2.220 1.00 95.06 106 ASP A C 1
ATOM 767 O O . ASP A 1 106 ? 15.844 -19.091 1.803 1.00 95.06 106 ASP A O 1
ATOM 771 N N . TYR A 1 107 ? 14.314 -20.189 3.018 1.00 94.94 107 TYR A N 1
ATOM 772 C CA . TYR A 1 107 ? 13.608 -18.976 3.419 1.00 94.94 107 TYR A CA 1
ATOM 773 C C . TYR A 1 107 ? 14.427 -18.068 4.350 1.00 94.94 107 TYR A C 1
ATOM 775 O O . TYR A 1 107 ? 14.279 -16.852 4.272 1.00 94.94 107 TYR A O 1
ATOM 783 N N . LEU A 1 108 ? 15.272 -18.621 5.226 1.00 95.44 108 LEU A N 1
ATOM 784 C CA . LEU A 1 108 ? 16.060 -17.817 6.164 1.00 95.44 108 LEU A CA 1
ATOM 785 C C . LEU A 1 108 ? 17.174 -17.081 5.421 1.00 95.44 108 LEU A C 1
ATOM 787 O O . LEU A 1 108 ? 17.286 -15.867 5.557 1.00 95.44 108 LEU A O 1
ATOM 791 N N . SER A 1 109 ? 17.905 -17.774 4.543 1.00 95.12 109 SER A N 1
ATOM 792 C CA . SER A 1 109 ? 18.898 -17.119 3.682 1.00 95.12 109 SER A CA 1
ATOM 793 C C . SER A 1 109 ? 18.261 -16.074 2.760 1.00 95.12 109 SER A C 1
ATOM 795 O O . SER A 1 109 ? 18.815 -14.994 2.564 1.00 95.12 109 SER A O 1
ATOM 797 N N . PHE A 1 110 ? 17.061 -16.344 2.240 1.00 94.75 110 PHE A N 1
ATOM 798 C CA . PHE A 1 110 ? 16.272 -15.359 1.500 1.00 94.75 110 PHE A CA 1
ATOM 799 C C . PHE A 1 110 ? 15.906 -14.131 2.350 1.00 94.75 110 PHE A C 1
ATOM 801 O O . PHE A 1 110 ? 16.037 -12.996 1.889 1.00 94.75 110 PHE A O 1
ATOM 808 N N . PHE A 1 111 ? 15.450 -14.349 3.584 1.00 93.06 111 PHE A N 1
ATOM 809 C CA . PHE A 1 111 ? 15.078 -13.281 4.506 1.00 93.06 111 PHE A CA 1
ATOM 810 C C . PHE A 1 111 ? 16.275 -12.382 4.837 1.00 93.06 111 PHE A C 1
ATOM 812 O O . PHE A 1 111 ? 16.130 -11.159 4.800 1.00 93.06 111 PHE A O 1
ATOM 819 N N . ASP A 1 112 ? 17.449 -12.967 5.075 1.00 92.62 112 ASP A N 1
ATOM 820 C CA . ASP A 1 112 ? 18.685 -12.228 5.351 1.00 92.62 112 ASP A CA 1
ATOM 821 C C . ASP A 1 112 ? 19.123 -11.382 4.146 1.00 92.62 112 ASP A C 1
ATOM 823 O O . ASP A 1 112 ? 19.527 -10.231 4.307 1.00 92.62 112 ASP A O 1
ATOM 827 N N . VAL A 1 113 ? 18.966 -11.897 2.918 1.00 91.06 113 VAL A N 1
ATOM 828 C CA . VAL A 1 113 ? 19.238 -11.136 1.682 1.00 91.06 113 VAL A CA 1
ATOM 829 C C . VAL A 1 113 ? 18.321 -9.919 1.547 1.00 91.06 113 VAL A C 1
ATOM 831 O O . VAL A 1 113 ? 18.761 -8.868 1.080 1.00 91.06 113 VAL A O 1
ATOM 834 N N . LEU A 1 114 ? 17.053 -10.035 1.950 1.00 89.62 114 LEU A N 1
ATOM 835 C CA . LEU A 1 114 ? 16.112 -8.913 1.926 1.00 89.62 114 LEU A CA 1
ATOM 836 C C . LEU A 1 114 ? 16.320 -7.916 3.070 1.00 89.62 114 LEU A C 1
ATOM 838 O O . LEU A 1 114 ? 15.896 -6.766 2.953 1.00 89.62 114 LEU A O 1
ATOM 842 N N . ASN A 1 115 ? 16.954 -8.342 4.162 1.00 89.94 115 ASN A N 1
ATOM 843 C CA . ASN A 1 115 ? 17.124 -7.550 5.377 1.00 89.94 115 ASN A CA 1
ATOM 844 C C . ASN A 1 115 ? 18.594 -7.550 5.834 1.00 89.94 115 ASN A C 1
ATOM 846 O O . ASN A 1 115 ? 18.880 -7.910 6.977 1.00 89.94 115 ASN A O 1
ATOM 850 N N . PRO A 1 116 ? 19.542 -7.125 4.973 1.00 88.75 116 PRO A N 1
ATOM 851 C CA . PRO A 1 116 ? 20.970 -7.254 5.261 1.00 88.75 116 PRO A CA 1
ATOM 852 C C . PRO A 1 116 ? 21.429 -6.340 6.401 1.00 88.75 116 PRO A C 1
ATOM 854 O O . PRO A 1 116 ? 22.486 -6.560 6.983 1.00 88.75 116 PRO A O 1
ATOM 857 N N . ASN A 1 117 ? 20.654 -5.296 6.706 1.00 87.75 117 ASN A N 1
ATOM 858 C CA . ASN A 1 117 ? 20.932 -4.342 7.768 1.00 87.75 117 ASN A CA 1
ATOM 859 C C . ASN A 1 117 ? 19.648 -4.033 8.551 1.00 87.75 117 ASN A C 1
ATOM 861 O O . ASN A 1 117 ? 18.562 -4.023 7.961 1.00 87.75 117 ASN A O 1
ATOM 865 N N . PRO A 1 118 ? 19.757 -3.701 9.851 1.00 84.25 118 PRO A N 1
ATOM 866 C CA . PRO A 1 118 ? 18.646 -3.136 10.604 1.00 84.25 118 PRO A CA 1
ATOM 867 C C . PRO A 1 118 ? 18.085 -1.899 9.896 1.00 84.25 118 PRO A C 1
ATOM 869 O O . PRO A 1 118 ? 18.833 -1.019 9.469 1.00 84.25 118 PRO A O 1
ATOM 872 N N . SER A 1 119 ? 16.762 -1.827 9.776 1.00 76.44 119 SER A N 1
ATOM 873 C CA . SER A 1 119 ? 16.102 -0.655 9.200 1.00 76.44 119 SER A CA 1
ATOM 874 C C . SER A 1 119 ? 16.121 0.507 10.189 1.00 76.44 119 SER A C 1
ATOM 876 O O . SER A 1 119 ? 15.802 0.329 11.368 1.00 76.44 119 SER A O 1
ATOM 878 N N . ALA A 1 120 ? 16.441 1.709 9.706 1.00 75.75 120 ALA A N 1
ATOM 879 C CA . ALA A 1 120 ? 16.189 2.923 10.470 1.00 75.75 120 ALA A CA 1
ATOM 880 C C . ALA A 1 120 ? 14.679 3.056 10.738 1.00 75.75 120 ALA A C 1
ATOM 882 O O . ALA A 1 120 ? 13.846 2.767 9.879 1.00 75.75 120 ALA A O 1
ATOM 883 N N . CYS A 1 121 ? 14.334 3.460 11.956 1.00 68.81 121 CYS A N 1
ATOM 884 C CA . CYS A 1 121 ? 12.966 3.736 12.389 1.00 68.81 121 CYS A CA 1
ATOM 885 C C . CYS A 1 121 ? 12.837 5.241 12.690 1.00 68.81 121 CYS A C 1
ATOM 887 O O . CYS A 1 121 ? 13.853 5.914 12.825 1.00 68.81 121 CYS A O 1
ATOM 889 N N . SER A 1 122 ? 11.610 5.753 12.854 1.00 59.38 122 SER A N 1
ATOM 890 C CA . SER A 1 122 ? 11.288 7.165 13.176 1.00 59.38 122 SER A CA 1
ATOM 891 C C . SER A 1 122 ? 11.171 8.158 12.005 1.00 59.38 122 SER A C 1
ATOM 893 O O . SER A 1 122 ? 10.993 9.348 12.251 1.00 59.38 122 SER A O 1
ATOM 895 N N . ASP A 1 123 ? 11.197 7.703 10.752 1.00 62.69 123 ASP A N 1
ATOM 896 C CA . ASP A 1 123 ? 11.223 8.617 9.594 1.00 62.69 123 ASP A CA 1
ATOM 897 C C . ASP A 1 123 ? 9.852 9.176 9.171 1.00 62.69 123 ASP A C 1
ATOM 899 O O . ASP A 1 123 ? 9.781 10.141 8.412 1.00 62.69 123 ASP A O 1
ATOM 903 N N . ILE A 1 124 ? 8.740 8.578 9.619 1.00 62.78 124 ILE A N 1
ATOM 904 C CA . ILE A 1 124 ? 7.404 8.968 9.148 1.00 62.78 124 ILE A CA 1
ATOM 905 C C . ILE A 1 124 ? 6.414 9.035 10.312 1.00 62.78 124 ILE A C 1
ATOM 907 O O . ILE A 1 124 ? 6.026 8.009 10.865 1.00 62.78 124 ILE A O 1
ATOM 911 N N . SER A 1 125 ? 5.999 10.256 10.663 1.00 62.72 125 SER A N 1
ATOM 912 C CA . SER A 1 125 ? 5.072 10.521 11.775 1.00 62.72 125 SER A CA 1
ATOM 913 C C . SER A 1 125 ? 3.599 10.346 11.379 1.00 62.72 125 SER A C 1
ATOM 915 O O . SER A 1 125 ? 2.788 9.896 12.185 1.00 62.72 125 SER A O 1
ATOM 917 N N . LEU A 1 126 ? 3.242 10.636 10.120 1.00 76.31 126 LEU A N 1
ATOM 918 C CA . LEU A 1 126 ? 1.869 10.486 9.644 1.00 76.31 126 LEU A CA 1
ATOM 919 C C . LEU A 1 126 ? 1.801 10.061 8.175 1.00 76.31 126 LEU A C 1
ATOM 921 O O . LEU A 1 126 ? 2.495 10.610 7.320 1.00 76.31 126 LEU A O 1
ATOM 925 N N . VAL A 1 127 ? 0.942 9.082 7.889 1.00 82.06 127 VAL A N 1
ATOM 926 C CA . VAL A 1 127 ? 0.722 8.527 6.547 1.00 82.06 127 VAL A CA 1
ATOM 927 C C . VAL A 1 127 ? -0.759 8.390 6.246 1.00 82.06 127 VAL A C 1
ATOM 929 O O . VAL A 1 127 ? -1.560 8.114 7.136 1.00 82.06 127 VAL A O 1
ATOM 932 N N . SER A 1 128 ? -1.115 8.477 4.968 1.00 83.12 128 SER A N 1
ATOM 933 C CA . SER A 1 128 ? -2.355 7.887 4.462 1.00 83.12 128 SER A CA 1
ATOM 934 C C . SER A 1 128 ? -2.062 6.485 3.950 1.00 83.12 128 SER A C 1
ATOM 936 O O . SER A 1 128 ? -1.061 6.284 3.264 1.00 83.12 128 SER A O 1
ATOM 938 N N . SER A 1 129 ? -2.936 5.530 4.261 1.00 89.25 129 SER A N 1
ATOM 939 C CA . SER A 1 129 ? -2.859 4.164 3.742 1.00 89.25 129 SER A CA 1
ATOM 940 C C . SER A 1 129 ? -4.139 3.759 3.019 1.00 89.25 129 SER A C 1
ATOM 942 O O . SER A 1 129 ? -5.235 4.100 3.476 1.00 89.25 129 SER A O 1
ATOM 944 N N . ARG A 1 130 ? -4.002 3.012 1.916 1.00 92.81 130 ARG A N 1
ATOM 945 C CA . ARG A 1 130 ? -5.113 2.423 1.152 1.00 92.81 130 ARG A CA 1
ATOM 946 C C . ARG A 1 130 ? -4.806 0.993 0.715 1.00 92.81 130 ARG A C 1
ATOM 948 O O . ARG A 1 130 ? -3.666 0.669 0.374 1.00 92.81 130 ARG A O 1
ATOM 955 N N . LEU A 1 131 ? -5.839 0.156 0.700 1.00 96.06 131 LEU A N 1
ATOM 956 C CA . LEU A 1 131 ? -5.807 -1.181 0.115 1.00 96.06 131 LEU A CA 1
ATOM 957 C C . LEU A 1 131 ? -6.360 -1.109 -1.313 1.00 96.06 131 LEU A C 1
ATOM 959 O O . LEU A 1 131 ? -7.508 -0.757 -1.521 1.00 96.06 131 LEU A O 1
ATOM 963 N N . LEU A 1 132 ? -5.554 -1.422 -2.321 1.00 97.12 132 LEU A N 1
ATOM 964 C CA . LEU A 1 132 ? -5.919 -1.235 -3.725 1.00 97.12 132 LEU A CA 1
ATOM 965 C C . LEU A 1 132 ? -6.154 -2.579 -4.407 1.00 97.12 132 LEU A C 1
ATOM 967 O O . LEU A 1 132 ? -5.264 -3.435 -4.422 1.00 97.12 132 LEU A O 1
ATOM 971 N N . GLY A 1 133 ? -7.342 -2.749 -4.983 1.00 97.00 133 GLY A N 1
ATOM 972 C CA . GLY A 1 133 ? -7.727 -3.910 -5.782 1.00 97.00 133 GLY A CA 1
ATOM 973 C C . GLY A 1 133 ? -7.736 -3.623 -7.285 1.00 97.00 133 GLY A C 1
ATOM 974 O O . GLY A 1 133 ? -7.205 -2.616 -7.755 1.00 97.00 133 GLY A O 1
ATOM 975 N N . HIS A 1 134 ? -8.370 -4.514 -8.051 1.00 96.62 134 HIS A N 1
ATOM 976 C CA . HIS A 1 134 ? -8.529 -4.366 -9.504 1.00 96.62 134 HIS A CA 1
ATOM 977 C C . HIS A 1 134 ? -9.205 -3.045 -9.897 1.00 96.62 134 HIS A C 1
ATOM 979 O O . HIS A 1 134 ? -8.682 -2.322 -10.749 1.00 96.62 134 HIS A O 1
ATOM 985 N N . SER A 1 135 ? -10.271 -2.671 -9.186 1.00 96.00 135 SER A N 1
ATOM 986 C CA . SER A 1 135 ? -11.050 -1.451 -9.423 1.00 96.00 135 SER A CA 1
ATOM 987 C C . SER A 1 135 ? -10.255 -0.154 -9.259 1.00 96.00 135 SER A C 1
ATOM 989 O O . SER A 1 135 ? -10.636 0.862 -9.825 1.00 96.00 135 SER A O 1
ATOM 991 N N . GLN A 1 136 ? -9.153 -0.170 -8.501 1.00 96.31 136 GLN A N 1
ATOM 992 C CA . GLN A 1 136 ? -8.270 0.990 -8.315 1.00 96.31 136 GLN A CA 1
ATOM 993 C C . GLN A 1 136 ? -7.019 0.939 -9.205 1.00 96.31 136 GLN A C 1
ATOM 995 O O . GLN A 1 136 ? -6.232 1.887 -9.213 1.00 96.31 136 GLN A O 1
ATOM 1000 N N . LEU A 1 137 ? -6.802 -0.170 -9.922 1.00 96.69 137 LEU A N 1
ATOM 1001 C CA . LEU A 1 137 ? -5.564 -0.454 -10.645 1.00 96.69 137 LEU A CA 1
ATOM 1002 C C . LEU A 1 137 ? -5.844 -0.877 -12.090 1.00 96.69 137 LEU A C 1
ATOM 1004 O O . LEU A 1 137 ? -5.728 -0.078 -13.018 1.00 96.69 137 LEU A O 1
ATOM 1008 N N . THR A 1 138 ? -6.166 -2.149 -12.308 1.00 96.25 138 THR A N 1
ATOM 1009 C CA . THR A 1 138 ? -6.268 -2.733 -13.651 1.00 96.25 138 THR A CA 1
ATOM 1010 C C . THR A 1 138 ? -7.455 -2.197 -14.432 1.00 96.25 138 THR A C 1
ATOM 1012 O O . THR A 1 138 ? -7.330 -2.005 -15.642 1.00 96.25 138 THR A O 1
ATOM 1015 N N . ASP A 1 139 ? -8.560 -1.927 -13.740 1.00 96.56 139 ASP A N 1
ATOM 1016 C CA . ASP A 1 139 ? -9.841 -1.573 -14.357 1.00 96.56 139 ASP A CA 1
ATOM 1017 C C . ASP A 1 139 ? -9.887 -0.087 -14.736 1.00 96.56 139 ASP A C 1
ATOM 1019 O O . ASP A 1 139 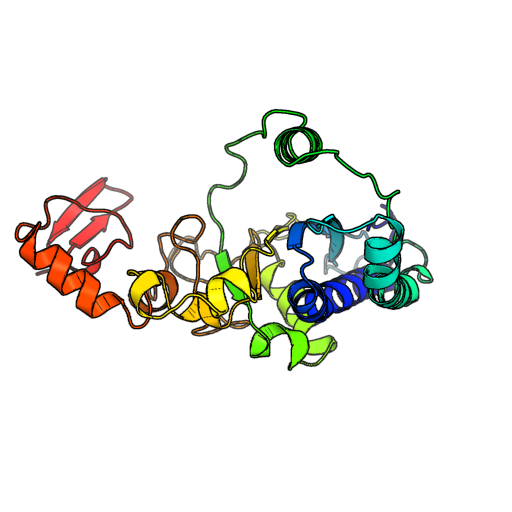? -10.652 0.320 -15.608 1.00 96.56 139 ASP A O 1
ATOM 1023 N N . LEU A 1 140 ? -9.017 0.717 -14.120 1.00 96.56 140 LEU A N 1
ATOM 1024 C CA . LEU A 1 140 ? -8.800 2.111 -14.479 1.00 96.56 140 LEU A CA 1
ATOM 1025 C C . LEU A 1 140 ? -7.898 2.234 -15.709 1.00 96.56 140 LEU A C 1
ATOM 1027 O O . LEU A 1 140 ? -7.037 1.387 -15.980 1.00 96.56 140 LEU A O 1
ATOM 1031 N N . SER A 1 141 ? -8.056 3.341 -16.437 1.00 97.38 141 SER A N 1
ATOM 1032 C CA . SER A 1 141 ? -7.141 3.689 -17.519 1.00 97.38 141 SER A CA 1
ATOM 1033 C C . SER A 1 141 ? -5.731 3.960 -16.975 1.00 97.38 141 SER A C 1
ATOM 1035 O O . SER A 1 141 ? -5.532 4.272 -15.798 1.00 97.38 141 SER A O 1
ATOM 1037 N N . LEU A 1 142 ? -4.716 3.859 -17.840 1.00 96.38 142 LEU A N 1
ATOM 1038 C CA . LEU A 1 142 ? -3.347 4.216 -17.452 1.00 96.38 142 LEU A CA 1
ATOM 1039 C C . LEU A 1 142 ? -3.260 5.673 -16.971 1.00 96.38 142 LEU A C 1
ATOM 1041 O O . LEU A 1 142 ? -2.525 5.958 -16.029 1.00 96.38 142 LEU A O 1
ATOM 1045 N N . GLU A 1 143 ? -4.010 6.570 -17.613 1.00 96.31 143 GLU A N 1
ATOM 1046 C CA . GLU A 1 143 ? -4.037 7.992 -17.280 1.00 96.31 143 GLU A CA 1
ATOM 1047 C C . GLU A 1 143 ? -4.677 8.243 -15.913 1.00 96.31 143 GLU A C 1
ATOM 1049 O O . GLU A 1 143 ? -4.143 9.020 -15.126 1.00 96.31 143 GLU A O 1
ATOM 1054 N N . ASP A 1 144 ? -5.770 7.550 -15.592 1.00 96.19 144 ASP A N 1
ATOM 1055 C CA . ASP A 1 144 ? -6.432 7.711 -14.296 1.00 96.19 144 ASP A CA 1
ATOM 1056 C C . ASP A 1 144 ? -5.537 7.216 -13.160 1.00 96.19 144 ASP A C 1
ATOM 1058 O O . ASP A 1 144 ? -5.353 7.924 -12.171 1.00 96.19 144 ASP A O 1
ATOM 1062 N N . VAL A 1 145 ? -4.885 6.057 -13.322 1.00 96.75 145 VAL A N 1
ATOM 1063 C CA . VAL A 1 145 ? -3.916 5.571 -12.324 1.00 96.75 145 VAL A CA 1
ATOM 1064 C C . VAL A 1 145 ? -2.740 6.533 -12.184 1.00 96.75 145 VAL A C 1
ATOM 1066 O O . VAL A 1 145 ? -2.326 6.832 -11.067 1.00 96.75 145 VAL A O 1
ATOM 1069 N N . GLN A 1 146 ? -2.220 7.066 -13.294 1.00 95.50 146 GLN A N 1
ATOM 1070 C CA . GLN A 1 146 ? -1.174 8.088 -13.261 1.00 95.50 146 GLN A CA 1
ATOM 1071 C C . GLN A 1 146 ? -1.626 9.326 -12.470 1.00 95.50 146 GLN A C 1
ATOM 1073 O O . GLN A 1 146 ? -0.873 9.825 -11.634 1.00 95.50 146 GLN A O 1
ATOM 1078 N N . ARG A 1 147 ? -2.848 9.812 -12.714 1.00 93.44 147 ARG A N 1
ATOM 1079 C CA . ARG A 1 147 ? -3.420 10.979 -12.033 1.00 93.44 147 ARG A CA 1
ATOM 1080 C C . ARG A 1 147 ? -3.569 10.725 -10.538 1.00 93.44 147 ARG A C 1
ATOM 1082 O O . ARG A 1 147 ? -3.163 11.565 -9.746 1.00 93.44 147 ARG A O 1
ATOM 1089 N N . HIS A 1 148 ? -4.080 9.561 -10.147 1.00 92.94 148 HIS A N 1
ATOM 1090 C CA . HIS A 1 148 ? -4.209 9.197 -8.739 1.00 92.94 148 HIS A CA 1
ATOM 1091 C C . HIS A 1 148 ? -2.858 9.081 -8.029 1.00 92.94 148 HIS A C 1
ATOM 1093 O O . HIS A 1 148 ? -2.713 9.616 -6.930 1.00 92.94 148 HIS A O 1
ATOM 1099 N N . LEU A 1 149 ? -1.859 8.452 -8.662 1.00 93.44 149 LEU A N 1
ATOM 1100 C CA . LEU A 1 149 ? -0.491 8.389 -8.137 1.00 93.44 149 LEU A CA 1
ATOM 1101 C C . LEU A 1 149 ? 0.105 9.788 -7.946 1.00 93.44 149 LEU A C 1
ATOM 1103 O O . LEU A 1 149 ? 0.683 10.066 -6.898 1.00 93.44 149 LEU A O 1
ATOM 1107 N N . TYR A 1 150 ? -0.073 10.673 -8.930 1.00 90.69 150 TYR A N 1
ATOM 1108 C CA . TYR A 1 150 ? 0.379 12.059 -8.838 1.00 90.69 150 TYR A CA 1
ATOM 1109 C C . TYR A 1 150 ? -0.298 12.792 -7.673 1.00 90.69 150 TYR A C 1
ATOM 1111 O O . TYR A 1 150 ? 0.378 13.431 -6.873 1.00 90.69 150 TYR A O 1
ATOM 1119 N N . THR A 1 151 ? -1.622 12.665 -7.542 1.00 88.50 151 THR A N 1
ATOM 1120 C CA . THR A 1 151 ? -2.401 13.321 -6.483 1.00 88.50 151 THR A CA 1
ATOM 1121 C C . THR A 1 151 ? -1.998 12.840 -5.092 1.00 88.50 151 THR A C 1
ATOM 1123 O O . THR A 1 151 ? -1.689 13.662 -4.234 1.00 88.50 151 THR A O 1
ATOM 1126 N N . ILE A 1 152 ? -1.952 11.524 -4.858 1.00 86.69 152 ILE A N 1
ATOM 1127 C CA . ILE A 1 152 ? -1.677 10.979 -3.520 1.00 86.69 152 ILE A CA 1
ATOM 1128 C C . ILE A 1 152 ? -0.227 11.221 -3.076 1.00 86.69 152 ILE A C 1
ATOM 1130 O O . ILE A 1 152 ? 0.050 11.242 -1.878 1.00 86.69 152 ILE A O 1
ATOM 1134 N N . MET A 1 153 ? 0.700 11.400 -4.021 1.00 89.00 153 MET A N 1
ATOM 1135 C CA . MET A 1 153 ? 2.101 11.749 -3.763 1.00 89.00 153 MET A CA 1
ATOM 1136 C C . MET A 1 153 ? 2.373 13.256 -3.883 1.00 89.00 153 MET A C 1
ATOM 1138 O O . MET A 1 153 ? 3.523 13.689 -3.839 1.00 89.00 153 MET A O 1
ATOM 1142 N N . ASN A 1 154 ? 1.350 14.095 -4.036 1.00 85.38 154 ASN A N 1
ATOM 1143 C CA . ASN A 1 154 ? 1.559 15.533 -4.053 1.00 85.38 154 ASN A CA 1
ATOM 1144 C C . ASN A 1 154 ? 1.663 16.067 -2.619 1.00 85.38 154 ASN A C 1
ATOM 1146 O O . ASN A 1 154 ? 0.638 16.257 -1.970 1.00 85.38 154 ASN A O 1
ATOM 1150 N N . SER A 1 155 ? 2.891 16.346 -2.161 1.00 81.69 155 SER A N 1
ATOM 1151 C CA . SER A 1 155 ? 3.157 16.895 -0.820 1.00 81.69 155 SER A CA 1
ATOM 1152 C C . SER A 1 155 ? 2.240 18.068 -0.464 1.00 81.69 155 SER A C 1
ATOM 1154 O O . SER A 1 155 ? 1.974 18.947 -1.288 1.00 81.69 155 SER A O 1
ATOM 1156 N N . GLN A 1 156 ? 1.791 18.079 0.791 1.00 74.19 156 GLN A N 1
ATOM 1157 C CA . GLN A 1 156 ? 1.033 19.183 1.372 1.00 74.19 156 GLN A CA 1
ATOM 1158 C C . GLN A 1 156 ? 1.874 20.455 1.537 1.00 74.19 156 GLN A C 1
ATOM 1160 O O . GLN A 1 156 ? 1.330 21.552 1.458 1.00 74.19 156 GLN A O 1
ATOM 1165 N N . VAL A 1 157 ? 3.185 20.301 1.758 1.00 77.44 157 VAL A N 1
ATOM 1166 C CA . VAL A 1 157 ? 4.123 21.417 1.880 1.00 77.44 157 VAL A CA 1
ATOM 1167 C C . VAL A 1 157 ? 4.702 21.683 0.498 1.00 77.44 157 VAL A C 1
ATOM 1169 O O . VAL A 1 157 ? 5.300 20.801 -0.128 1.00 77.44 157 VAL A O 1
ATOM 1172 N N . GLU A 1 158 ? 4.478 22.895 -0.005 1.00 77.12 158 GLU A N 1
ATOM 1173 C CA . GLU A 1 158 ? 4.986 23.317 -1.305 1.00 77.12 158 GLU A CA 1
ATOM 1174 C C . GLU A 1 158 ? 6.515 23.177 -1.353 1.00 77.12 158 GLU A C 1
ATOM 1176 O O . GLU A 1 158 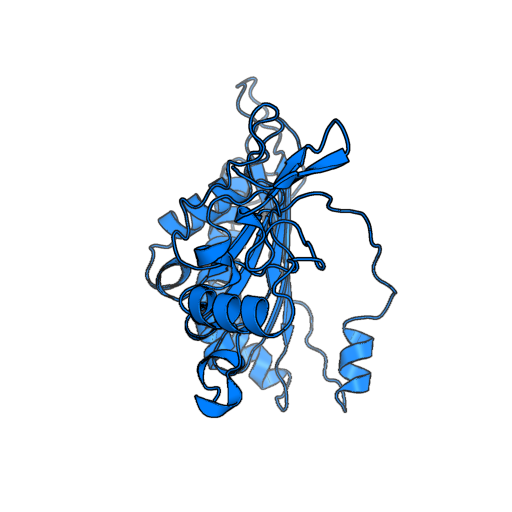? 7.215 23.511 -0.403 1.00 77.12 158 GLU A O 1
ATOM 1181 N N . GLY A 1 159 ? 7.039 22.625 -2.450 1.00 75.50 159 GLY A N 1
ATOM 1182 C CA . GLY A 1 159 ? 8.475 22.368 -2.619 1.00 75.50 159 GLY A CA 1
ATOM 1183 C C . GLY A 1 159 ? 9.007 21.081 -1.969 1.00 75.50 159 GLY A C 1
ATOM 1184 O O . GLY A 1 159 ? 9.945 20.500 -2.509 1.00 75.50 159 GLY A O 1
ATOM 1185 N N . GLU A 1 160 ? 8.375 20.563 -0.911 1.00 83.31 160 GLU A N 1
ATOM 1186 C CA . GLU A 1 160 ? 8.867 19.379 -0.183 1.00 83.31 160 GLU A CA 1
ATOM 1187 C C . GLU A 1 160 ? 8.572 18.051 -0.904 1.00 83.31 160 GLU A C 1
ATOM 1189 O O . GLU A 1 160 ? 7.530 17.917 -1.564 1.00 83.31 160 GLU A O 1
ATOM 1194 N N . PRO A 1 161 ? 9.444 17.031 -0.793 1.00 86.69 161 PRO A N 1
ATOM 1195 C CA . PRO A 1 161 ? 9.207 15.729 -1.397 1.00 86.69 161 PRO A CA 1
ATOM 1196 C C . PRO A 1 161 ? 8.088 14.957 -0.681 1.00 86.69 161 PRO A C 1
ATOM 1198 O O . PRO A 1 161 ? 7.762 15.188 0.480 1.00 86.69 161 PRO A O 1
ATOM 1201 N N . SER A 1 162 ? 7.507 13.993 -1.388 1.00 88.44 162 SER A N 1
ATOM 1202 C CA . SER A 1 162 ? 6.601 12.986 -0.845 1.00 88.44 162 SER A CA 1
ATOM 1203 C C . SER A 1 162 ? 7.152 11.596 -1.125 1.00 88.44 162 SER A C 1
ATOM 1205 O O . SER A 1 162 ? 7.732 11.352 -2.185 1.00 88.44 162 SER A O 1
ATOM 1207 N N . ASN A 1 163 ? 6.925 10.687 -0.184 1.00 90.44 163 ASN A N 1
ATOM 1208 C CA . ASN A 1 163 ? 7.310 9.292 -0.265 1.00 90.44 163 ASN A CA 1
ATOM 1209 C C . ASN A 1 163 ? 6.065 8.410 -0.336 1.00 90.44 163 ASN A C 1
ATOM 1211 O O . ASN A 1 163 ? 5.044 8.690 0.296 1.00 90.44 163 ASN A O 1
ATOM 1215 N N . MET A 1 164 ? 6.182 7.303 -1.060 1.00 92.50 164 MET A N 1
ATOM 1216 C CA . MET A 1 164 ? 5.194 6.239 -1.094 1.00 92.50 164 MET A CA 1
ATOM 1217 C C . MET A 1 164 ? 5.860 4.891 -0.846 1.00 92.50 164 MET A C 1
ATOM 1219 O O . MET A 1 164 ? 6.881 4.569 -1.449 1.00 92.50 164 MET A O 1
ATOM 1223 N N . ILE A 1 165 ? 5.235 4.078 -0.003 1.00 93.94 165 ILE A N 1
ATOM 1224 C CA . ILE A 1 165 ? 5.560 2.664 0.167 1.00 93.94 165 ILE A CA 1
ATOM 1225 C C . ILE A 1 165 ? 4.502 1.858 -0.581 1.00 93.94 165 ILE A C 1
ATOM 1227 O O . ILE A 1 165 ? 3.306 2.077 -0.399 1.00 93.94 165 ILE A O 1
ATOM 1231 N N . ILE A 1 166 ? 4.939 0.910 -1.404 1.00 97.25 166 ILE A N 1
ATOM 1232 C CA . ILE A 1 166 ? 4.081 0.016 -2.182 1.00 97.25 166 ILE A CA 1
ATOM 1233 C C . ILE A 1 166 ? 4.285 -1.394 -1.646 1.00 97.25 166 ILE A C 1
ATOM 1235 O O . ILE A 1 166 ? 5.295 -2.032 -1.924 1.00 97.25 166 ILE A O 1
ATOM 1239 N N . GLY A 1 167 ? 3.348 -1.888 -0.850 1.00 97.62 167 GLY A N 1
ATOM 1240 C CA . GLY A 1 167 ? 3.383 -3.244 -0.325 1.00 97.62 167 GLY A CA 1
ATOM 1241 C C . GLY A 1 167 ? 2.531 -4.204 -1.151 1.00 97.62 167 GLY A C 1
ATOM 1242 O O . GLY A 1 167 ? 1.395 -3.883 -1.481 1.00 97.62 167 GLY A O 1
ATOM 1243 N N . LEU A 1 168 ? 3.051 -5.394 -1.466 1.00 97.88 168 LEU A N 1
ATOM 1244 C CA . LEU A 1 168 ? 2.319 -6.444 -2.190 1.00 97.88 168 LEU A CA 1
ATOM 1245 C C . LEU A 1 168 ? 1.815 -7.522 -1.212 1.00 97.88 168 LEU A C 1
ATOM 1247 O O . LEU A 1 168 ? 1.962 -8.718 -1.457 1.00 97.88 168 LEU A O 1
ATOM 1251 N N . GLN A 1 169 ? 1.257 -7.110 -0.066 1.00 95.38 169 GLN A N 1
ATOM 1252 C CA . GLN A 1 169 ? 0.784 -8.041 0.973 1.00 95.38 169 GLN A CA 1
ATOM 1253 C C . GLN A 1 169 ? -0.619 -8.617 0.708 1.00 95.38 169 GLN A C 1
ATOM 1255 O O . GLN A 1 169 ? -1.058 -9.490 1.451 1.00 95.38 169 GLN A O 1
ATOM 1260 N N . GLY A 1 170 ? -1.337 -8.118 -0.305 1.00 96.44 170 GLY A N 1
ATOM 1261 C CA . GLY A 1 170 ? -2.650 -8.625 -0.712 1.00 96.44 170 GLY A CA 1
ATOM 1262 C C . GLY A 1 170 ? -2.568 -9.842 -1.642 1.00 96.44 170 GLY A C 1
ATOM 1263 O O . GLY A 1 170 ? -1.649 -10.656 -1.574 1.00 96.44 170 GLY A O 1
ATOM 1264 N N . GLY A 1 171 ? -3.524 -9.944 -2.564 1.00 96.56 171 GLY A N 1
ATOM 1265 C CA . GLY A 1 171 ? -3.548 -10.959 -3.617 1.00 96.56 171 GLY A CA 1
ATOM 1266 C C . GLY A 1 171 ? -4.150 -12.300 -3.175 1.00 96.56 171 GLY A C 1
ATOM 1267 O O . GLY A 1 171 ? -4.950 -12.329 -2.237 1.00 96.56 171 GLY A O 1
ATOM 1268 N N . PRO A 1 172 ? -3.801 -13.409 -3.863 1.00 95.81 172 PRO A N 1
ATOM 1269 C CA . PRO A 1 172 ? -4.408 -14.724 -3.629 1.00 95.81 172 PRO A CA 1
ATOM 1270 C C . PRO A 1 172 ? -4.314 -15.202 -2.176 1.00 95.81 172 PRO A C 1
ATOM 1272 O O . PRO A 1 172 ? -5.287 -15.720 -1.643 1.00 95.81 172 PRO A O 1
ATOM 1275 N N . GLY A 1 173 ? -3.187 -14.948 -1.498 1.00 93.38 173 GLY A N 1
ATOM 1276 C CA . GLY A 1 173 ? -2.959 -15.387 -0.117 1.00 93.38 173 GLY A CA 1
ATOM 1277 C C . GLY A 1 173 ? -4.077 -14.949 0.837 1.00 93.38 173 GLY A C 1
ATOM 1278 O O . GLY A 1 173 ? -4.801 -15.805 1.338 1.00 93.38 173 GLY A O 1
ATOM 1279 N N . PRO A 1 174 ? -4.282 -13.638 1.065 1.00 94.25 174 PRO A N 1
ATOM 1280 C CA . PRO A 1 174 ? -5.408 -13.165 1.862 1.00 94.25 174 PRO A CA 1
ATOM 1281 C C . PRO A 1 174 ? -6.774 -13.437 1.227 1.00 94.25 174 PRO A C 1
ATOM 1283 O O . PRO A 1 174 ? -7.729 -13.652 1.970 1.00 94.25 174 PRO A O 1
ATOM 1286 N N . ARG A 1 175 ? -6.913 -13.407 -0.105 1.00 95.75 175 ARG A N 1
ATOM 1287 C CA . ARG A 1 175 ? -8.199 -13.613 -0.800 1.00 95.75 175 ARG A CA 1
ATOM 1288 C C . ARG A 1 175 ? -8.797 -14.991 -0.569 1.00 95.75 175 ARG A C 1
ATOM 1290 O O . ARG A 1 175 ? -9.989 -15.085 -0.269 1.00 95.75 175 ARG A O 1
ATOM 1297 N N . ASP A 1 176 ? -7.970 -16.018 -0.681 1.00 95.69 176 ASP A N 1
ATOM 1298 C CA . ASP A 1 176 ? -8.417 -17.404 -0.776 1.00 95.69 176 ASP A CA 1
ATOM 1299 C C . ASP A 1 176 ? -8.476 -18.098 0.596 1.00 95.69 176 ASP A C 1
ATOM 1301 O O . ASP A 1 176 ? -8.773 -19.288 0.688 1.00 95.69 176 ASP A O 1
ATOM 1305 N N . VAL A 1 177 ? -8.265 -17.349 1.688 1.00 95.56 177 VAL A N 1
ATOM 1306 C CA . VAL A 1 177 ? -8.460 -17.844 3.058 1.00 95.56 177 VAL A CA 1
ATOM 1307 C C . VAL A 1 177 ? -9.909 -18.310 3.248 1.00 95.56 177 VAL A C 1
ATOM 1309 O O . VAL A 1 177 ? -10.868 -17.543 3.038 1.00 95.56 177 VAL A O 1
ATOM 1312 N N . SER A 1 178 ? -10.061 -19.563 3.689 1.00 95.81 178 SER A N 1
ATOM 1313 C CA . SER A 1 178 ? -11.347 -20.181 4.019 1.00 95.81 178 SER A CA 1
ATOM 1314 C C . SER A 1 178 ? -12.091 -19.362 5.075 1.00 95.81 178 SER A C 1
ATOM 1316 O O . SER A 1 178 ? -11.473 -18.707 5.913 1.00 95.81 178 SER A O 1
ATOM 1318 N N . GLN A 1 179 ? -13.425 -19.328 5.003 1.00 93.38 179 GLN A N 1
ATOM 1319 C CA . GLN A 1 179 ? -14.239 -18.406 5.810 1.00 93.38 179 GLN A CA 1
ATOM 1320 C C . GLN A 1 179 ? -14.006 -18.545 7.321 1.00 93.38 179 GLN A C 1
ATOM 1322 O O . GLN A 1 179 ? -13.914 -17.535 8.014 1.00 93.38 179 GLN A O 1
ATOM 1327 N N . ASP A 1 180 ? -13.839 -19.772 7.799 1.00 95.31 180 ASP A N 1
ATOM 1328 C CA . ASP A 1 180 ? -13.559 -20.143 9.187 1.00 95.31 180 ASP A CA 1
ATOM 1329 C C . ASP A 1 180 ? -12.195 -19.649 9.700 1.00 95.31 180 ASP A C 1
ATOM 1331 O O . ASP A 1 180 ? -12.038 -19.407 10.893 1.00 95.31 180 ASP A O 1
ATOM 1335 N N . MET A 1 181 ? -11.233 -19.407 8.804 1.00 95.12 181 MET A N 1
ATOM 1336 C CA . MET A 1 181 ? -9.883 -18.937 9.140 1.00 95.12 181 MET A CA 1
ATOM 1337 C C . MET A 1 181 ? -9.702 -17.420 8.978 1.00 95.12 181 MET A C 1
ATOM 1339 O O . MET A 1 181 ? -8.608 -16.896 9.188 1.00 95.12 181 MET A O 1
ATOM 1343 N N . ARG A 1 182 ? -10.747 -16.677 8.583 1.00 93.31 182 ARG A N 1
ATOM 1344 C CA . ARG A 1 182 ? -10.623 -15.236 8.276 1.00 93.31 182 ARG A CA 1
ATOM 1345 C C . ARG A 1 182 ? -10.448 -14.357 9.511 1.00 93.31 182 ARG A C 1
ATOM 1347 O O . ARG A 1 182 ? -9.846 -13.289 9.394 1.00 93.31 182 ARG A O 1
ATOM 1354 N N . GLY A 1 183 ? -10.985 -14.783 10.655 1.00 92.81 183 GLY A N 1
ATOM 1355 C CA . GLY A 1 183 ? -11.017 -13.986 11.881 1.00 92.81 183 GLY A CA 1
ATOM 1356 C C . GLY A 1 183 ? -11.679 -12.615 11.686 1.00 92.81 183 GLY A C 1
ATOM 1357 O O . GLY A 1 183 ? -12.516 -12.432 10.804 1.00 92.81 183 GLY A O 1
ATOM 1358 N N . GLY A 1 184 ? -11.278 -11.638 12.502 1.00 94.06 184 GLY A N 1
ATOM 1359 C CA . GLY A 1 184 ? -11.773 -10.254 12.447 1.00 94.06 184 GLY A CA 1
ATOM 1360 C C . GLY A 1 184 ? -11.085 -9.356 11.412 1.00 94.06 184 GLY A C 1
ATOM 1361 O O . GLY A 1 184 ? -11.193 -8.136 11.506 1.00 94.06 184 GLY A O 1
ATOM 1362 N N . LEU A 1 185 ? -10.334 -9.922 10.461 1.00 94.19 185 LEU A N 1
ATOM 1363 C CA . LEU A 1 185 ? -9.621 -9.140 9.450 1.00 94.19 185 LEU A CA 1
ATOM 1364 C C . LEU A 1 185 ? -10.615 -8.384 8.552 1.00 94.19 185 LEU A C 1
ATOM 1366 O O . LEU A 1 185 ? -11.608 -8.964 8.112 1.00 94.19 185 LEU A O 1
ATOM 1370 N N . ASN A 1 186 ? -10.318 -7.120 8.230 1.00 95.81 186 ASN A N 1
ATOM 1371 C CA . ASN A 1 186 ? -11.133 -6.325 7.308 1.00 95.81 186 ASN A CA 1
ATOM 1372 C C . ASN A 1 186 ? -11.344 -7.081 5.971 1.00 95.81 186 ASN A C 1
ATOM 1374 O O . ASN A 1 186 ? -10.353 -7.414 5.305 1.00 95.81 186 ASN A O 1
ATOM 1378 N N . PRO A 1 187 ? -12.598 -7.340 5.542 1.00 95.69 187 PRO A N 1
ATOM 1379 C CA . PRO A 1 187 ? -12.895 -8.050 4.296 1.00 95.69 187 PRO A CA 1
ATOM 1380 C C . PRO A 1 187 ? -12.301 -7.419 3.031 1.00 95.69 187 PRO A C 1
ATOM 1382 O O . PRO A 1 187 ? -12.102 -8.132 2.046 1.00 95.69 187 PRO A O 1
ATOM 1385 N N . ALA A 1 188 ? -11.959 -6.127 3.051 1.00 96.12 188 ALA A N 1
ATOM 1386 C CA . ALA A 1 188 ? -11.270 -5.447 1.954 1.00 96.12 188 ALA A CA 1
ATOM 1387 C C . ALA A 1 188 ? -9.971 -6.155 1.519 1.00 96.12 188 ALA A C 1
ATOM 1389 O O . ALA A 1 188 ? -9.650 -6.206 0.329 1.00 96.12 188 ALA A O 1
ATOM 1390 N N . TRP A 1 189 ? -9.271 -6.819 2.450 1.00 96.75 189 TRP A N 1
ATOM 1391 C CA . TRP A 1 189 ? -8.090 -7.637 2.145 1.00 96.75 189 TRP A CA 1
ATOM 1392 C C . TRP A 1 189 ? -8.357 -8.769 1.146 1.00 96.75 189 TRP A C 1
ATOM 1394 O O . TRP A 1 189 ? -7.418 -9.266 0.531 1.00 96.75 189 TRP A O 1
ATOM 1404 N N . ARG A 1 190 ? -9.616 -9.188 0.957 1.00 95.69 190 ARG A N 1
ATOM 1405 C CA . ARG A 1 190 ? -9.982 -10.211 -0.035 1.00 95.69 190 ARG A CA 1
ATOM 1406 C C . ARG A 1 190 ? -9.936 -9.682 -1.471 1.00 95.69 190 ARG A C 1
ATOM 1408 O O . ARG A 1 190 ? -9.738 -10.451 -2.409 1.00 95.69 190 ARG A O 1
ATOM 1415 N N . GLN A 1 191 ? -10.087 -8.374 -1.650 1.00 95.56 191 GLN A N 1
ATOM 1416 C CA . GLN A 1 191 ? -10.081 -7.722 -2.962 1.00 95.56 191 GLN A CA 1
ATOM 1417 C C . GLN A 1 191 ? -8.762 -6.990 -3.234 1.00 95.56 191 GLN A C 1
ATOM 1419 O O . GLN A 1 191 ? -8.376 -6.814 -4.391 1.00 95.56 191 GLN A O 1
ATOM 1424 N N . ALA A 1 192 ? -8.045 -6.618 -2.174 1.00 97.25 192 ALA A N 1
ATOM 1425 C CA . ALA A 1 192 ? -6.778 -5.915 -2.250 1.00 97.25 192 ALA A CA 1
ATOM 1426 C C . ALA A 1 192 ? -5.659 -6.750 -2.890 1.00 97.25 192 ALA A C 1
ATOM 1428 O O . ALA A 1 192 ? -5.539 -7.957 -2.677 1.00 97.25 192 ALA A O 1
ATOM 1429 N N . TYR A 1 193 ? -4.786 -6.062 -3.615 1.00 98.06 193 TYR A N 1
ATOM 1430 C CA . TYR A 1 193 ? -3.478 -6.538 -4.057 1.00 98.06 193 TYR A CA 1
ATOM 1431 C C . TYR A 1 193 ? -2.373 -5.708 -3.418 1.00 98.06 193 TYR A C 1
ATOM 1433 O O . TYR A 1 193 ? -1.458 -6.258 -2.809 1.00 98.06 193 TYR A O 1
ATOM 1441 N N . LEU A 1 194 ? -2.483 -4.383 -3.522 1.00 98.00 194 LEU A N 1
ATOM 1442 C CA . LEU A 1 194 ? -1.485 -3.472 -2.982 1.00 98.00 194 LEU A CA 1
ATOM 1443 C C . LEU A 1 194 ? -1.972 -2.873 -1.669 1.00 98.00 194 LEU A C 1
ATOM 1445 O O . LEU A 1 194 ? -3.128 -2.488 -1.547 1.00 98.00 194 LEU A O 1
ATOM 1449 N N . HIS A 1 195 ? -1.074 -2.743 -0.708 1.00 96.69 195 HIS A N 1
ATOM 1450 C CA . HIS A 1 195 ? -1.233 -1.855 0.431 1.00 96.69 195 HIS A CA 1
ATOM 1451 C C . HIS A 1 195 ? -0.252 -0.703 0.235 1.00 96.69 195 HIS A C 1
ATOM 1453 O O . HIS A 1 195 ? 0.964 -0.894 0.302 1.00 96.69 195 HIS A O 1
ATOM 1459 N N . VAL A 1 196 ? -0.781 0.480 -0.068 1.00 94.12 196 VAL A N 1
ATOM 1460 C CA . VAL A 1 196 ? 0.032 1.671 -0.320 1.00 94.12 196 VAL A CA 1
ATOM 1461 C C . VAL A 1 196 ? 0.003 2.592 0.884 1.00 94.12 196 VAL A C 1
ATOM 1463 O O . VAL A 1 196 ? -1.047 2.777 1.492 1.00 94.12 196 VAL A O 1
ATOM 1466 N N . LEU A 1 197 ? 1.150 3.183 1.202 1.00 91.38 197 LEU A N 1
ATOM 1467 C CA . LEU A 1 197 ? 1.281 4.247 2.190 1.00 91.38 197 LEU A CA 1
ATOM 1468 C C . LEU A 1 197 ? 1.852 5.472 1.496 1.00 91.38 197 LEU A C 1
ATOM 1470 O O . LEU A 1 197 ? 2.811 5.328 0.747 1.00 91.38 197 LEU A O 1
ATOM 1474 N N . SER A 1 198 ? 1.309 6.655 1.756 1.00 88.88 198 SER A N 1
ATOM 1475 C CA . SER A 1 198 ? 1.825 7.914 1.218 1.00 88.88 198 SER A CA 1
ATOM 1476 C C . SER A 1 198 ? 2.009 8.956 2.314 1.00 88.88 198 SER A C 1
ATOM 1478 O O . SER A 1 198 ? 1.138 9.119 3.173 1.00 88.88 198 SER A O 1
ATOM 1480 N N . THR A 1 199 ? 3.116 9.697 2.242 1.00 84.25 199 THR A N 1
ATOM 1481 C CA . THR A 1 199 ? 3.372 10.890 3.067 1.00 84.25 199 THR A CA 1
ATOM 1482 C C . THR A 1 199 ? 2.875 12.179 2.410 1.00 84.25 199 THR A C 1
ATOM 1484 O O . THR A 1 199 ? 2.958 13.244 3.008 1.00 84.25 199 THR A O 1
ATOM 1487 N N . GLY A 1 200 ? 2.373 12.109 1.172 1.00 70.19 200 GLY A N 1
ATOM 1488 C CA . GLY A 1 200 ? 1.842 13.266 0.441 1.00 70.19 200 GLY A CA 1
ATOM 1489 C C . GLY A 1 200 ? 0.423 13.662 0.843 1.00 70.19 200 GLY A C 1
ATOM 1490 O O . GLY A 1 200 ? -0.098 14.656 0.353 1.00 70.19 200 GLY A O 1
ATOM 1491 N N . ALA A 1 201 ? -0.222 12.895 1.722 1.00 65.44 201 ALA A N 1
ATOM 1492 C CA . ALA A 1 201 ? -1.584 13.179 2.143 1.00 65.44 201 ALA A CA 1
ATOM 1493 C C . ALA A 1 201 ? -1.680 14.549 2.830 1.00 65.44 201 ALA A C 1
ATOM 1495 O O . ALA A 1 201 ? -0.884 14.876 3.707 1.00 65.44 201 ALA A O 1
ATOM 1496 N N . LYS A 1 202 ? -2.678 15.337 2.422 1.00 63.31 202 LYS A N 1
ATOM 1497 C CA . LYS A 1 202 ? -2.933 16.667 2.973 1.00 63.31 202 LYS A CA 1
ATOM 1498 C C . LYS A 1 202 ? -3.580 16.562 4.341 1.00 63.31 202 LYS A C 1
ATOM 1500 O O . LYS A 1 202 ? -4.723 16.138 4.446 1.00 63.31 202 LYS A O 1
ATOM 1505 N N . LEU A 1 203 ? -2.879 17.028 5.356 1.00 60.78 203 LEU A N 1
ATOM 1506 C CA . LEU A 1 203 ? -3.419 17.311 6.671 1.00 60.78 203 LEU A CA 1
ATOM 1507 C C . LEU A 1 203 ? -3.803 18.775 6.700 1.00 60.78 203 LEU A C 1
ATOM 1509 O O . LEU A 1 203 ? -3.018 19.648 6.338 1.00 60.78 203 LEU A O 1
ATOM 1513 N N . ASN A 1 204 ? -5.016 19.062 7.141 1.00 56.81 204 ASN A N 1
ATOM 1514 C CA . ASN A 1 204 ? -5.341 20.423 7.513 1.00 56.81 204 ASN A CA 1
ATOM 1515 C C . ASN A 1 204 ? -4.882 20.623 8.967 1.00 56.81 204 ASN A C 1
ATOM 1517 O O . ASN A 1 204 ? -5.341 19.914 9.853 1.00 56.81 204 ASN A O 1
ATOM 1521 N N . GLU A 1 205 ? -3.985 21.575 9.230 1.00 51.22 205 GLU A N 1
ATOM 1522 C CA . GLU A 1 205 ? -3.460 21.858 10.580 1.00 51.22 205 GLU A CA 1
ATOM 1523 C C . GLU A 1 205 ? -4.556 22.277 11.576 1.00 51.22 205 GLU A C 1
ATOM 1525 O O . GLU A 1 205 ? -4.431 22.056 12.776 1.00 51.22 205 GLU A O 1
ATOM 1530 N N . THR A 1 206 ? -5.672 22.820 11.079 1.00 52.38 206 THR A N 1
ATOM 1531 C CA . THR A 1 206 ? -6.865 23.130 11.892 1.00 52.38 206 THR A CA 1
ATOM 1532 C C . THR A 1 206 ? -7.849 21.962 11.995 1.00 52.38 206 THR A C 1
ATOM 1534 O O . THR A 1 206 ? -8.801 22.012 12.772 1.00 52.38 206 THR A O 1
ATOM 1537 N N . ASN A 1 207 ? -7.652 20.911 11.195 1.00 52.25 207 ASN A N 1
ATOM 1538 C CA . ASN A 1 207 ? -8.523 19.746 11.105 1.00 52.25 207 ASN A CA 1
ATOM 1539 C C . ASN A 1 207 ? -7.740 18.551 10.511 1.00 52.25 207 ASN A C 1
ATOM 1541 O O . ASN A 1 207 ? -7.911 18.255 9.324 1.00 52.25 207 ASN A O 1
ATOM 1545 N N . PRO A 1 208 ? -6.894 17.841 11.289 1.00 50.31 208 PRO A N 1
ATOM 1546 C CA . PRO A 1 208 ? -6.002 16.767 10.799 1.00 50.31 208 PRO A CA 1
ATOM 1547 C C . PRO A 1 208 ? -6.745 15.539 10.226 1.00 50.31 208 PRO A C 1
ATOM 1549 O O . PRO A 1 208 ? -6.146 14.528 9.865 1.00 50.31 208 PRO A O 1
ATOM 1552 N N . ASN A 1 209 ? -8.067 15.653 10.118 1.00 51.00 209 ASN A N 1
ATOM 1553 C CA . ASN A 1 209 ? -9.040 14.636 9.776 1.00 51.00 209 ASN A CA 1
ATOM 1554 C C . ASN A 1 209 ? -9.326 14.518 8.269 1.00 51.00 209 ASN A C 1
ATOM 1556 O O . ASN A 1 209 ? -10.264 13.816 7.893 1.00 51.00 209 ASN A O 1
ATOM 1560 N N . ILE A 1 210 ? -8.602 15.231 7.400 1.00 51.31 210 ILE A N 1
ATOM 1561 C CA . ILE A 1 210 ? -8.762 15.069 5.949 1.00 51.31 210 ILE A CA 1
ATOM 1562 C C . ILE A 1 210 ? -7.777 13.998 5.490 1.00 51.31 210 ILE A C 1
ATOM 1564 O O . ILE A 1 210 ? -6.570 14.203 5.477 1.00 51.31 210 ILE A O 1
ATOM 1568 N N . GLN A 1 211 ? -8.304 12.836 5.122 1.00 58.41 211 GLN A N 1
ATOM 1569 C CA . GLN A 1 211 ? -7.574 11.856 4.333 1.00 58.41 211 GLN A CA 1
ATOM 1570 C C . GLN A 1 211 ? -8.115 11.955 2.909 1.00 58.41 211 GLN A C 1
ATOM 1572 O O . GLN A 1 211 ? -9.319 11.826 2.715 1.00 58.41 211 GLN A O 1
ATOM 1577 N N . ASP A 1 212 ? -7.251 12.197 1.922 1.00 62.44 212 ASP A N 1
ATOM 1578 C CA . ASP A 1 212 ? -7.669 12.133 0.519 1.00 62.44 212 ASP A CA 1
ATOM 1579 C C . ASP A 1 212 ? -7.999 10.670 0.175 1.00 62.44 212 ASP A C 1
ATOM 1581 O O . ASP A 1 212 ? -7.119 9.805 0.097 1.00 62.44 212 ASP A O 1
ATOM 1585 N N . ASP A 1 213 ? -9.290 10.368 0.078 1.00 63.56 213 ASP A N 1
ATOM 1586 C CA . ASP A 1 213 ? -9.848 9.073 -0.298 1.00 63.56 213 ASP A CA 1
ATOM 1587 C C . ASP A 1 213 ? -10.247 9.012 -1.777 1.00 63.56 213 ASP A C 1
ATOM 1589 O O . ASP A 1 213 ? -10.704 7.965 -2.226 1.00 63.56 213 ASP A O 1
ATOM 1593 N N . SER A 1 214 ? -9.998 10.069 -2.559 1.00 72.75 214 SER A N 1
ATOM 1594 C CA . SER A 1 214 ? -10.501 10.207 -3.934 1.00 72.75 214 SER A CA 1
ATOM 1595 C C . SER A 1 214 ? -10.062 9.096 -4.893 1.00 72.75 214 SER A C 1
ATOM 1597 O O . SER A 1 214 ? -10.749 8.829 -5.877 1.00 72.75 214 SER A O 1
ATOM 1599 N N . TRP A 1 215 ? -8.934 8.428 -4.629 1.00 81.31 215 TRP A N 1
ATOM 1600 C CA . TRP A 1 215 ? -8.495 7.275 -5.423 1.00 81.31 215 TRP A CA 1
ATOM 1601 C C . TRP A 1 215 ? -9.245 5.986 -5.073 1.00 81.31 215 TRP A C 1
ATOM 1603 O O . TRP A 1 215 ? -9.519 5.161 -5.943 1.00 81.31 215 TRP A O 1
ATOM 1613 N N . ALA A 1 216 ? -9.547 5.770 -3.797 1.00 86.44 216 ALA A N 1
ATOM 1614 C CA . ALA A 1 216 ? -9.928 4.450 -3.315 1.00 86.44 216 ALA A CA 1
ATOM 1615 C C . ALA A 1 216 ? -10.960 4.522 -2.174 1.00 86.44 216 ALA A C 1
ATOM 1617 O O . ALA A 1 216 ? -10.710 3.966 -1.096 1.00 86.44 216 ALA A O 1
ATOM 1618 N N . PRO A 1 217 ? -12.110 5.193 -2.385 1.00 85.12 217 PRO A N 1
ATOM 1619 C CA . PRO A 1 217 ? -13.152 5.279 -1.369 1.00 85.12 217 PRO A CA 1
ATOM 1620 C C . PRO A 1 217 ? -13.695 3.878 -1.059 1.00 85.12 217 PRO A C 1
ATOM 1622 O O . PRO A 1 217 ? -13.869 3.062 -1.967 1.00 85.12 217 PRO A O 1
ATOM 1625 N N . GLY A 1 218 ? -13.898 3.570 0.226 1.00 84.06 218 GLY A N 1
ATOM 1626 C CA . GLY A 1 218 ? -14.402 2.268 0.693 1.00 84.06 218 GLY A CA 1
ATOM 1627 C C . GLY A 1 218 ? -13.461 1.079 0.448 1.00 84.06 218 GLY A C 1
ATOM 1628 O O . GLY A 1 218 ? -13.819 -0.070 0.699 1.00 84.06 218 GLY A O 1
ATOM 1629 N N . SER A 1 219 ? -12.245 1.323 -0.049 1.00 90.38 219 SER A N 1
ATOM 1630 C CA . SER A 1 219 ? -11.275 0.259 -0.329 1.00 90.38 219 SER A CA 1
ATOM 1631 C C . SER A 1 219 ? -10.591 -0.280 0.927 1.00 90.38 219 SER A C 1
ATOM 1633 O O . SER A 1 219 ? -9.959 -1.330 0.880 1.00 90.38 219 SER A O 1
ATOM 1635 N N . GLY A 1 220 ? -10.736 0.411 2.058 1.00 93.25 220 GLY A N 1
ATOM 1636 C CA . GLY A 1 220 ? -10.109 0.059 3.319 1.00 93.25 220 GLY A CA 1
ATOM 1637 C C . GLY A 1 220 ? -8.667 0.546 3.457 1.00 93.25 220 GLY A C 1
ATOM 1638 O O . GLY A 1 220 ? -8.027 1.070 2.541 1.00 93.25 220 GLY A O 1
ATOM 1639 N N . SER A 1 221 ? -8.145 0.380 4.664 1.00 92.94 221 SER A N 1
ATOM 1640 C CA . SER A 1 221 ? -6.819 0.804 5.088 1.00 92.94 221 SER A CA 1
ATOM 1641 C C . SER A 1 221 ? -6.304 -0.127 6.184 1.00 92.94 221 SER A C 1
ATOM 1643 O O . SER A 1 221 ? -7.074 -0.786 6.886 1.00 92.94 221 SER A O 1
ATOM 1645 N N . TYR A 1 222 ? -4.985 -0.210 6.338 1.00 94.38 222 TYR A N 1
ATOM 1646 C CA . TYR A 1 222 ? -4.392 -1.060 7.362 1.00 94.38 222 TYR A CA 1
ATOM 1647 C C . TYR A 1 222 ? -4.141 -0.266 8.641 1.00 94.38 222 TYR A C 1
ATOM 1649 O O . TYR A 1 222 ? -3.188 0.505 8.706 1.00 94.38 222 TYR A O 1
ATOM 1657 N N . ILE A 1 223 ? -4.958 -0.503 9.673 1.00 92.62 223 ILE A N 1
ATOM 1658 C CA . ILE A 1 223 ? -4.923 0.225 10.955 1.00 92.62 223 ILE A CA 1
ATOM 1659 C C . ILE A 1 223 ? -3.522 0.399 11.552 1.00 92.62 223 ILE A C 1
ATOM 1661 O O . ILE A 1 223 ? -3.186 1.474 12.034 1.00 92.62 223 ILE A O 1
ATOM 1665 N N . ASN A 1 224 ? -2.671 -0.626 11.463 1.00 92.75 224 ASN A N 1
ATOM 1666 C CA . ASN A 1 224 ? -1.329 -0.585 12.049 1.00 92.75 224 ASN A CA 1
ATOM 1667 C C . ASN A 1 224 ? -0.359 0.342 11.296 1.00 92.75 224 ASN A C 1
ATOM 1669 O O . ASN A 1 224 ? 0.763 0.543 11.758 1.00 92.75 224 ASN A O 1
ATOM 1673 N N . LYS A 1 225 ? -0.739 0.856 10.119 1.00 89.94 225 LYS A N 1
ATOM 1674 C CA . LYS A 1 225 ? 0.054 1.798 9.321 1.00 89.94 225 LYS A CA 1
ATOM 1675 C C . LYS A 1 225 ? -0.834 2.801 8.567 1.00 89.94 225 LYS A C 1
ATOM 1677 O O . LYS A 1 225 ? -0.710 2.947 7.352 1.00 89.94 225 LYS A O 1
ATOM 1682 N N . ALA A 1 226 ? -1.734 3.473 9.276 1.00 87.25 226 ALA A N 1
ATOM 1683 C CA . ALA A 1 226 ? -2.672 4.441 8.706 1.00 87.25 226 ALA A CA 1
ATOM 1684 C C . ALA A 1 226 ? -2.715 5.748 9.510 1.00 87.25 226 ALA A C 1
ATOM 1686 O O . ALA A 1 226 ? -2.063 5.870 10.546 1.00 87.25 226 ALA A O 1
ATOM 1687 N N . ASN A 1 227 ? -3.499 6.719 9.033 1.00 85.00 227 ASN A N 1
ATOM 1688 C CA . ASN A 1 227 ? -3.769 7.951 9.766 1.00 85.00 227 ASN A CA 1
ATOM 1689 C C . ASN A 1 227 ? -4.694 7.637 10.963 1.00 85.00 227 ASN A C 1
ATOM 1691 O O . ASN A 1 227 ? -5.856 7.294 10.733 1.00 85.00 227 ASN A O 1
ATOM 1695 N N . PRO A 1 228 ? -4.240 7.773 12.225 1.00 82.94 228 PRO A N 1
ATOM 1696 C CA . PRO A 1 228 ? -5.078 7.523 13.397 1.00 82.94 228 PRO A CA 1
ATOM 1697 C C . PRO A 1 228 ? -6.238 8.522 13.549 1.00 82.94 228 PRO A C 1
ATOM 1699 O O . PRO A 1 228 ? -7.134 8.268 14.348 1.00 82.94 228 PRO A O 1
ATOM 1702 N N . PHE A 1 229 ? -6.248 9.625 12.790 1.00 83.75 229 PHE A N 1
ATOM 1703 C CA . PHE A 1 229 ? -7.304 10.648 12.775 1.00 83.75 229 PHE A CA 1
ATOM 1704 C C . PHE A 1 229 ? -8.348 10.440 11.664 1.00 83.75 229 PHE A C 1
ATOM 1706 O O . PHE A 1 229 ? -9.113 11.345 11.329 1.00 83.75 229 PHE A O 1
ATOM 1713 N N . ASN A 1 230 ? -8.382 9.256 11.052 1.00 84.12 230 ASN A N 1
ATOM 1714 C CA . ASN A 1 230 ? -9.376 8.922 10.040 1.00 84.12 230 ASN A CA 1
ATOM 1715 C C . ASN A 1 230 ? -10.793 8.878 10.645 1.00 84.12 230 ASN A C 1
ATOM 1717 O O . ASN A 1 230 ? -11.105 8.013 11.455 1.00 84.12 230 ASN A O 1
ATOM 1721 N N . LYS A 1 231 ? -11.697 9.762 10.210 1.00 84.12 231 LYS A N 1
ATOM 1722 C CA . LYS A 1 231 ? -13.096 9.762 10.685 1.00 84.12 231 LYS A CA 1
ATOM 1723 C C . LYS A 1 231 ? -13.884 8.528 10.255 1.00 84.12 231 LYS A C 1
ATOM 1725 O O . LYS A 1 231 ? -14.791 8.102 10.964 1.00 84.12 231 LYS A O 1
ATOM 1730 N N . ASN A 1 232 ? -13.502 7.932 9.131 1.00 88.94 232 ASN A N 1
ATOM 1731 C CA . ASN A 1 232 ? -14.126 6.731 8.595 1.00 88.94 232 ASN A CA 1
ATOM 1732 C C . ASN A 1 232 ? -13.433 5.459 9.107 1.00 88.94 232 ASN A C 1
AT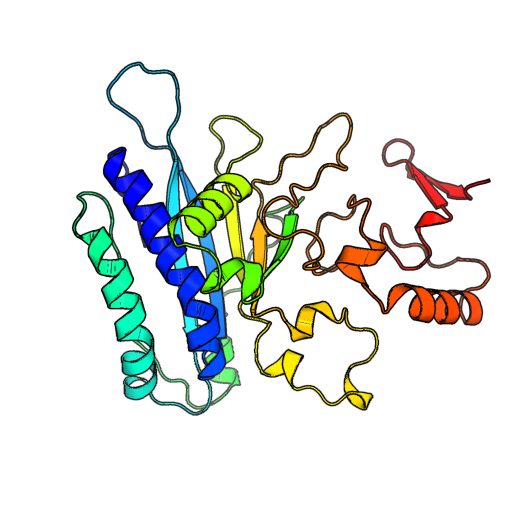OM 1734 O O . ASN A 1 232 ? -13.603 4.398 8.516 1.00 88.94 232 ASN A O 1
ATOM 1738 N N . PHE A 1 233 ? -12.664 5.530 10.205 1.00 92.69 233 PHE A N 1
ATOM 1739 C CA . PHE A 1 233 ? -11.866 4.408 10.712 1.00 92.69 233 PHE A CA 1
ATOM 1740 C C . PHE A 1 233 ? -12.672 3.115 10.912 1.00 92.69 233 PHE A C 1
ATOM 1742 O O . PHE A 1 233 ? -12.141 2.032 10.690 1.00 92.69 233 PHE A O 1
ATOM 1749 N N . LYS A 1 234 ? -13.954 3.201 11.294 1.00 95.19 234 LYS A N 1
ATOM 1750 C CA . LYS A 1 234 ? -14.823 2.024 11.458 1.00 95.19 234 LYS A CA 1
ATOM 1751 C C . LYS A 1 234 ? -14.915 1.218 10.161 1.00 95.19 234 LYS A C 1
ATOM 1753 O O . LYS A 1 234 ? -14.655 0.017 10.157 1.00 95.19 234 LYS A O 1
ATOM 1758 N N . GLU A 1 235 ? -15.199 1.902 9.058 1.00 94.44 235 GLU A N 1
ATOM 1759 C CA . GLU A 1 235 ? -15.262 1.314 7.720 1.00 94.44 235 GLU A CA 1
ATOM 1760 C C . GLU A 1 235 ? -13.861 0.979 7.194 1.00 94.44 235 GLU A C 1
ATOM 1762 O O . GLU A 1 235 ? -13.590 -0.158 6.809 1.00 94.44 235 GLU A O 1
ATOM 1767 N N . ASP A 1 236 ? -12.940 1.939 7.241 1.00 93.38 236 ASP A N 1
ATOM 1768 C CA . ASP A 1 236 ? -11.631 1.795 6.613 1.00 93.38 236 ASP A CA 1
ATOM 1769 C C . ASP A 1 236 ? -10.770 0.722 7.293 1.00 93.38 236 ASP A C 1
ATOM 1771 O O . ASP A 1 236 ? -10.070 -0.026 6.613 1.00 93.38 236 ASP A O 1
ATOM 1775 N N . PHE A 1 237 ? -10.801 0.609 8.622 1.00 95.62 237 PHE A N 1
ATOM 1776 C CA . PHE A 1 237 ? -9.924 -0.305 9.364 1.00 95.62 237 PHE A CA 1
ATOM 1777 C C . PHE A 1 237 ? -10.560 -1.659 9.650 1.00 95.62 237 PHE A C 1
ATOM 1779 O O . PHE A 1 237 ? -9.848 -2.664 9.656 1.00 95.62 237 PHE A O 1
ATOM 1786 N N . TYR A 1 238 ? -11.878 -1.708 9.844 1.00 97.06 238 TYR A N 1
ATOM 1787 C CA . TYR A 1 238 ? -12.577 -2.926 10.264 1.00 97.06 238 TYR A CA 1
ATOM 1788 C C . TYR A 1 238 ? -13.645 -3.383 9.262 1.00 97.06 238 TYR A C 1
ATOM 1790 O O . TYR A 1 238 ? -13.928 -4.580 9.173 1.00 97.06 238 TYR A O 1
ATOM 1798 N N . GLY A 1 239 ? -14.207 -2.463 8.476 1.00 95.75 239 GLY A N 1
ATOM 1799 C CA . GLY A 1 239 ? -15.237 -2.749 7.482 1.00 95.75 239 GLY A CA 1
ATOM 1800 C C . GLY A 1 239 ? -16.474 -3.390 8.108 1.00 95.75 239 GLY A C 1
ATOM 1801 O O . GLY A 1 239 ? -16.853 -3.089 9.239 1.00 95.75 239 GLY A O 1
ATOM 1802 N N . ALA A 1 240 ? -17.069 -4.345 7.393 1.00 95.19 240 ALA A N 1
ATOM 1803 C CA . ALA A 1 240 ? -18.253 -5.076 7.853 1.00 95.19 240 ALA A CA 1
ATOM 1804 C C . ALA A 1 240 ? -18.042 -5.877 9.157 1.00 95.19 240 ALA A C 1
ATOM 1806 O O . ALA A 1 240 ? -19.010 -6.345 9.748 1.00 95.19 240 ALA A O 1
ATOM 1807 N N . SER A 1 241 ? -16.798 -6.045 9.620 1.00 96.19 241 SER A N 1
ATOM 1808 C CA . SER A 1 241 ? -16.498 -6.734 10.879 1.00 96.19 241 SER A CA 1
ATOM 1809 C C . SER A 1 241 ? -16.691 -5.848 12.117 1.00 96.19 241 SER A C 1
ATOM 1811 O O . SER A 1 241 ? -16.680 -6.378 13.228 1.00 96.19 241 SER A O 1
ATOM 1813 N N . TYR A 1 242 ? -16.846 -4.524 11.964 1.00 97.69 242 TYR A N 1
ATOM 1814 C CA . TYR A 1 242 ? -16.836 -3.580 13.088 1.00 97.69 242 TYR A CA 1
ATOM 1815 C C . TYR A 1 242 ? -17.889 -3.894 14.157 1.00 97.69 242 TYR A C 1
ATOM 1817 O O . TYR A 1 242 ? -17.546 -3.987 15.333 1.00 97.69 242 TYR A O 1
ATOM 1825 N N . ASP A 1 243 ? -19.143 -4.110 13.758 1.00 97.50 243 ASP A N 1
ATOM 1826 C CA . ASP A 1 243 ? -20.247 -4.298 14.707 1.00 97.50 243 ASP A CA 1
ATOM 1827 C C . ASP A 1 243 ? -20.046 -5.553 15.562 1.00 97.50 243 ASP A C 1
ATOM 1829 O O . ASP A 1 243 ? -20.157 -5.505 16.786 1.00 97.50 243 ASP A O 1
ATOM 1833 N N . ARG A 1 244 ? -19.618 -6.662 14.944 1.00 97.44 244 ARG A N 1
ATOM 1834 C CA . ARG A 1 244 ? -19.304 -7.890 15.683 1.00 97.44 244 ARG A CA 1
ATOM 1835 C C . ARG A 1 244 ? -18.104 -7.710 16.613 1.00 97.44 244 ARG A C 1
ATOM 1837 O O . ARG A 1 244 ? -18.097 -8.244 17.720 1.00 97.44 244 ARG A O 1
ATOM 1844 N N . LEU A 1 245 ? -17.082 -6.969 16.186 1.00 98.00 245 LEU A N 1
ATOM 1845 C CA . LEU A 1 245 ? -15.946 -6.647 17.052 1.00 98.00 245 LEU A CA 1
ATOM 1846 C C . LEU A 1 245 ? -16.381 -5.776 18.239 1.00 98.00 245 LEU A C 1
ATOM 1848 O O . LEU A 1 245 ? -15.872 -5.959 19.343 1.00 98.00 245 LEU A O 1
ATOM 1852 N N . LEU A 1 246 ? -17.327 -4.858 18.032 1.00 97.69 246 LEU A N 1
ATOM 1853 C CA . LEU A 1 246 ? -17.874 -4.005 19.082 1.00 97.69 246 LEU A CA 1
ATOM 1854 C C . LEU A 1 246 ? -18.686 -4.806 20.106 1.00 97.69 246 LEU A C 1
ATOM 1856 O O . LEU A 1 246 ? -18.560 -4.545 21.300 1.00 97.69 246 LEU A O 1
ATOM 1860 N N . GLU A 1 247 ? -19.463 -5.799 19.673 1.00 98.00 247 GLU A N 1
ATOM 1861 C CA . GLU A 1 247 ? -20.141 -6.734 20.582 1.00 98.00 247 GLU A CA 1
ATOM 1862 C C . GLU A 1 247 ? -19.135 -7.469 21.478 1.00 98.00 247 GLU A C 1
ATOM 1864 O O . GLU A 1 247 ? -19.274 -7.466 22.698 1.00 98.00 247 GLU A O 1
ATOM 1869 N N . VAL A 1 248 ? -18.076 -8.032 20.883 1.00 98.19 248 VAL A N 1
ATOM 1870 C CA . VAL A 1 248 ? -17.005 -8.718 21.627 1.00 98.19 248 VAL A CA 1
ATOM 1871 C C . VAL A 1 248 ? -16.329 -7.754 22.605 1.00 98.19 248 VAL A C 1
ATOM 1873 O O . VAL A 1 248 ? -16.111 -8.086 23.767 1.00 98.19 248 VAL A O 1
ATOM 1876 N N . LYS A 1 249 ? -16.032 -6.525 22.172 1.00 97.81 249 LYS A N 1
ATOM 1877 C CA . LYS A 1 249 ? -15.468 -5.487 23.040 1.00 97.81 249 LYS A CA 1
ATOM 1878 C C . LYS A 1 249 ? -16.367 -5.204 24.246 1.00 97.81 249 LYS A C 1
ATOM 1880 O O . LYS A 1 249 ? -15.852 -5.087 25.349 1.00 97.81 249 LYS A O 1
ATOM 1885 N N . GLN A 1 250 ? -17.680 -5.111 24.055 1.00 96.88 250 GLN A N 1
ATOM 1886 C CA . GLN A 1 250 ? -18.633 -4.844 25.136 1.00 96.88 250 GLN A CA 1
ATOM 1887 C C . GLN A 1 250 ? -18.807 -6.036 26.084 1.00 96.88 250 GLN A C 1
ATOM 1889 O O . GLN A 1 250 ? -19.030 -5.829 27.273 1.00 96.88 250 GLN A O 1
ATOM 1894 N N . GLU A 1 251 ? -18.678 -7.264 25.583 1.00 98.19 251 GLU A N 1
ATOM 1895 C CA . GLU A 1 251 ? -18.711 -8.479 26.403 1.00 98.19 251 GLU A CA 1
ATOM 1896 C C . GLU A 1 251 ? -17.495 -8.567 27.338 1.00 98.19 251 GLU A C 1
ATOM 1898 O O . GLU A 1 251 ? -17.645 -8.860 28.525 1.00 98.19 251 GLU A O 1
ATOM 1903 N N . TYR A 1 252 ? -16.295 -8.280 26.821 1.00 98.19 252 TYR A N 1
ATOM 1904 C CA . TYR A 1 252 ? -15.040 -8.476 27.559 1.00 98.19 252 TYR A CA 1
ATOM 1905 C C . TYR A 1 252 ? -14.479 -7.213 28.232 1.00 98.19 252 TYR A C 1
ATOM 1907 O O . TYR A 1 252 ? -13.699 -7.327 29.174 1.00 98.19 252 TYR A O 1
ATOM 1915 N N . ASP A 1 253 ? -14.857 -6.019 27.778 1.00 97.50 253 ASP A N 1
ATOM 1916 C CA . ASP A 1 253 ? -14.479 -4.728 28.368 1.00 97.50 253 ASP A CA 1
ATOM 1917 C C . ASP A 1 253 ? -15.693 -3.773 28.422 1.00 97.50 253 ASP A C 1
ATOM 1919 O O . ASP A 1 253 ? -15.712 -2.728 27.760 1.00 97.50 253 ASP A O 1
ATOM 1923 N N . PRO A 1 254 ? -16.736 -4.115 29.206 1.00 94.56 254 PRO A N 1
ATOM 1924 C CA . PRO A 1 254 ? -17.972 -3.333 29.287 1.00 94.56 254 PRO A CA 1
ATOM 1925 C C . PRO A 1 254 ? -17.759 -1.917 29.840 1.00 94.56 254 PRO A C 1
ATOM 1927 O O . PRO A 1 254 ? -18.543 -1.012 29.555 1.00 94.56 254 PRO A O 1
ATOM 1930 N N . THR A 1 255 ? -16.696 -1.704 30.619 1.00 91.69 255 THR A N 1
ATOM 1931 C CA . THR A 1 255 ? -16.321 -0.400 31.180 1.00 91.69 255 THR A CA 1
ATOM 1932 C C . THR A 1 255 ? -15.470 0.440 30.227 1.00 91.69 255 THR A C 1
ATOM 1934 O O . THR A 1 255 ? -15.175 1.589 30.547 1.00 91.69 255 THR A O 1
ATOM 1937 N N . ASN A 1 256 ? -15.108 -0.094 29.053 1.00 90.88 256 ASN A N 1
ATOM 1938 C CA . ASN A 1 256 ? -14.222 0.528 28.065 1.00 90.88 256 ASN A CA 1
ATOM 1939 C C . ASN A 1 256 ? -12.884 0.989 28.673 1.00 90.88 256 ASN A C 1
ATOM 1941 O O . ASN A 1 256 ? -12.374 2.059 28.349 1.00 90.88 256 ASN A O 1
ATOM 1945 N N . SER A 1 257 ? -12.317 0.183 29.571 1.00 91.94 257 SER A N 1
ATOM 1946 C CA . SER A 1 257 ? -11.060 0.481 30.258 1.00 91.94 257 SER A CA 1
ATOM 1947 C C . SER A 1 257 ? -9.845 0.427 29.326 1.00 91.94 257 SER A C 1
ATOM 1949 O O . SER A 1 257 ? -8.826 1.049 29.617 1.00 91.94 257 SER A O 1
ATOM 1951 N N . LEU A 1 258 ? -9.937 -0.291 28.202 1.00 95.31 258 LEU A N 1
ATOM 1952 C CA . LEU A 1 258 ? -8.891 -0.342 27.180 1.00 95.31 258 LEU A CA 1
ATOM 1953 C C . LEU A 1 258 ? -9.244 0.601 26.023 1.00 95.31 258 LEU A C 1
ATOM 1955 O O . LEU A 1 258 ? -10.002 0.233 25.120 1.00 95.31 258 LEU A O 1
ATOM 1959 N N . TYR A 1 259 ? -8.676 1.805 26.038 1.00 94.50 259 TYR A N 1
ATOM 1960 C CA . TYR A 1 259 ? -8.837 2.796 24.974 1.00 94.50 259 TYR A CA 1
ATOM 1961 C C . TYR A 1 259 ? -7.643 2.792 24.012 1.00 94.50 259 TYR A C 1
ATOM 1963 O O . TYR A 1 259 ? -6.486 2.789 24.430 1.00 94.50 259 TYR A O 1
ATOM 1971 N N . VAL A 1 260 ? -7.939 2.839 22.713 1.00 93.94 260 VAL A N 1
ATOM 1972 C CA . VAL A 1 260 ? -6.975 3.086 21.635 1.00 93.94 260 VAL A CA 1
ATOM 1973 C C . VAL A 1 260 ? -7.640 4.052 20.662 1.00 93.94 260 VAL A C 1
ATOM 1975 O O . VAL A 1 260 ? -8.794 3.838 20.293 1.00 93.94 260 VAL A O 1
ATOM 1978 N N . LEU A 1 261 ? -6.937 5.105 20.241 1.00 91.31 261 LEU A N 1
ATOM 1979 C CA . LEU A 1 261 ? -7.449 6.030 19.229 1.00 91.31 261 LEU A CA 1
ATOM 1980 C C . LEU A 1 261 ? -7.722 5.272 17.917 1.00 91.31 261 LEU A C 1
ATOM 1982 O O . LEU A 1 261 ? -6.863 4.528 17.447 1.00 91.31 261 LEU A O 1
ATOM 1986 N N . SER A 1 262 ? -8.918 5.443 17.342 1.00 92.44 262 SER A N 1
ATOM 1987 C CA . SER A 1 262 ? -9.426 4.645 16.207 1.00 92.44 262 SER A CA 1
ATOM 1988 C C . SER A 1 262 ? -9.556 3.132 16.484 1.00 92.44 262 SER A C 1
ATOM 1990 O O . SER A 1 262 ? -9.643 2.302 15.570 1.00 92.44 262 SER A O 1
ATOM 1992 N N . GLY A 1 263 ? -9.585 2.752 17.762 1.00 95.44 263 GLY A N 1
ATOM 1993 C CA . GLY A 1 263 ? -9.908 1.414 18.244 1.00 95.44 263 GLY A CA 1
ATOM 1994 C C . GLY A 1 263 ? -11.401 1.086 18.129 1.00 95.44 263 GLY A C 1
ATOM 1995 O O . GLY A 1 263 ? -12.255 1.962 18.015 1.00 95.44 263 GLY A O 1
ATOM 1996 N N . VAL A 1 264 ? -11.755 -0.196 18.205 1.00 96.75 264 VAL A N 1
ATOM 1997 C CA . VAL A 1 264 ? -13.164 -0.617 18.291 1.00 96.75 264 VAL A CA 1
ATOM 1998 C C . VAL A 1 264 ? -13.824 0.000 19.533 1.00 96.75 264 VAL A C 1
ATOM 2000 O O . VAL A 1 264 ? -13.332 -0.174 20.648 1.00 96.75 264 VAL A O 1
ATOM 2003 N N . GLY A 1 265 ? -14.933 0.721 19.336 1.00 95.38 265 GLY A N 1
ATOM 2004 C CA . GLY A 1 265 ? -15.656 1.452 20.382 1.00 95.38 265 GLY A CA 1
ATOM 2005 C C . GLY A 1 265 ? -14.989 2.744 20.873 1.00 95.38 265 GLY A C 1
ATOM 2006 O O . GLY A 1 265 ? -15.473 3.332 21.841 1.00 95.38 265 GLY A O 1
ATOM 2007 N N . SER A 1 266 ? -13.891 3.198 20.252 1.00 94.38 266 SER A N 1
ATOM 2008 C CA . SER A 1 266 ? -13.189 4.418 20.681 1.00 94.38 266 SER A CA 1
ATOM 2009 C C . SER A 1 266 ? -14.000 5.693 20.462 1.00 94.38 266 SER A C 1
ATOM 2011 O O . SER A 1 266 ? -13.730 6.695 21.106 1.00 94.38 266 SER A O 1
ATOM 2013 N N . ASP A 1 267 ? -14.987 5.657 19.568 1.00 92.00 267 ASP A N 1
ATOM 2014 C CA . ASP A 1 267 ? -15.902 6.758 19.260 1.00 92.00 267 ASP A CA 1
ATOM 2015 C C . ASP A 1 267 ? -16.866 7.094 20.402 1.00 92.00 267 ASP A C 1
ATOM 2017 O O . ASP A 1 267 ? -17.506 8.129 20.357 1.00 92.00 267 ASP A O 1
ATOM 2021 N N . LYS A 1 268 ? -16.929 6.281 21.461 1.00 91.00 268 LYS A N 1
ATOM 2022 C CA . LYS A 1 268 ? -17.633 6.637 22.706 1.00 91.00 268 LYS A CA 1
ATOM 2023 C C . LYS A 1 268 ? -16.846 7.607 23.593 1.00 91.00 268 LYS A C 1
ATOM 2025 O O . LYS A 1 268 ? -17.305 7.947 24.683 1.00 91.00 268 LYS A O 1
ATOM 2030 N N . TRP A 1 269 ? -15.642 7.989 23.178 1.00 92.38 269 TRP A N 1
ATOM 2031 C CA . TRP A 1 269 ? -14.736 8.828 23.946 1.00 92.38 269 TRP A CA 1
ATOM 2032 C C . TRP A 1 269 ? -14.182 9.957 23.080 1.00 92.38 269 TRP A C 1
ATOM 2034 O O . TRP A 1 269 ? -13.804 9.757 21.927 1.00 92.38 269 TRP A O 1
ATOM 2044 N N . GLN A 1 270 ? -14.055 11.139 23.672 1.00 90.81 270 GLN A N 1
ATOM 2045 C CA . GLN A 1 270 ? -13.326 12.266 23.111 1.00 90.81 270 GLN A CA 1
ATOM 2046 C C . GLN A 1 270 ? -11.938 12.328 23.732 1.00 90.81 270 GLN A C 1
ATOM 2048 O O . GLN A 1 270 ? -11.786 12.490 24.944 1.00 90.81 270 GLN A O 1
ATOM 2053 N N . TYR A 1 271 ? -10.926 12.200 22.878 1.00 88.69 271 TYR A N 1
ATOM 2054 C CA . TYR A 1 271 ? -9.534 12.415 23.241 1.00 88.69 271 TYR A CA 1
ATOM 2055 C C . TYR A 1 271 ? -9.067 13.771 22.720 1.00 88.69 271 TYR A C 1
ATOM 2057 O O . TYR A 1 271 ? -9.062 14.007 21.511 1.00 88.69 271 TYR A O 1
ATOM 2065 N N . ASP A 1 272 ? -8.663 14.655 23.628 1.00 87.75 272 ASP A N 1
ATOM 2066 C CA . ASP A 1 272 ? -8.064 15.938 23.274 1.00 87.75 272 ASP A CA 1
ATOM 2067 C C . ASP A 1 272 ? -6.537 15.816 23.255 1.00 87.75 272 ASP A C 1
ATOM 2069 O O . ASP A 1 272 ? -5.898 15.626 24.289 1.00 87.75 272 ASP A O 1
ATOM 2073 N N . LEU A 1 273 ? -5.947 15.965 22.068 1.00 84.38 273 LEU A N 1
ATOM 2074 C CA . LEU A 1 273 ? -4.498 15.920 21.866 1.00 84.38 273 LEU A CA 1
ATOM 2075 C C . LEU A 1 273 ? -3.753 17.047 22.591 1.00 84.38 273 LEU A C 1
ATOM 2077 O O . LEU A 1 273 ? -2.586 16.868 22.929 1.00 84.38 273 LEU A O 1
ATOM 2081 N N . ASN A 1 274 ? -4.396 18.198 22.815 1.00 86.50 274 ASN A N 1
ATOM 2082 C CA . ASN A 1 274 ? -3.744 19.354 23.429 1.00 86.50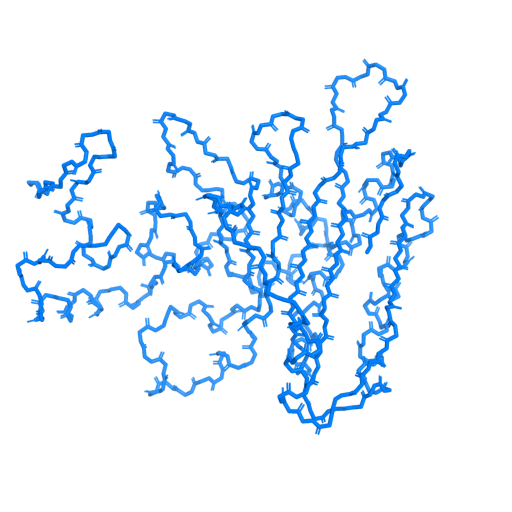 274 ASN A CA 1
ATOM 2083 C C . ASN A 1 274 ? -3.671 19.213 24.950 1.00 86.50 274 ASN A C 1
ATOM 2085 O O . ASN A 1 274 ? -2.619 19.446 25.542 1.00 86.50 274 ASN A O 1
ATOM 2089 N N . SER A 1 275 ? -4.784 18.843 25.592 1.00 92.75 275 SER A N 1
ATOM 2090 C CA . SER A 1 275 ? -4.827 18.653 27.049 1.00 92.75 275 SER A CA 1
ATOM 2091 C C . SER A 1 275 ? -4.410 17.252 27.500 1.00 92.75 275 SER A C 1
ATOM 2093 O O . SER A 1 275 ? -4.061 17.065 28.664 1.00 92.75 275 SER A O 1
ATOM 2095 N N . GLY A 1 276 ? -4.463 16.261 26.608 1.00 90.12 276 GLY A N 1
ATOM 2096 C CA . GLY A 1 276 ? -4.255 14.850 26.924 1.00 90.12 276 GLY A CA 1
ATOM 2097 C C . GLY A 1 276 ? -5.435 14.190 27.646 1.00 90.12 276 GLY A C 1
ATOM 2098 O O . GLY A 1 276 ? -5.304 13.047 28.086 1.00 90.12 276 GLY A O 1
ATOM 2099 N N . MET A 1 277 ? -6.574 14.876 27.794 1.00 94.38 277 MET A N 1
ATOM 2100 C CA . MET A 1 277 ? -7.747 14.331 28.480 1.00 94.38 277 MET A CA 1
ATOM 2101 C C . MET A 1 277 ? -8.517 13.337 27.606 1.00 94.38 277 MET A C 1
ATOM 2103 O O . MET A 1 277 ? -8.678 13.539 26.402 1.00 94.38 277 MET A O 1
ATOM 2107 N N . LEU A 1 278 ? -9.043 12.292 28.249 1.00 94.25 278 LEU A N 1
ATOM 2108 C CA . LEU A 1 278 ? -9.981 11.334 27.672 1.00 94.25 278 LEU A CA 1
ATOM 2109 C C . LEU A 1 278 ? -11.313 11.437 28.425 1.00 94.25 278 LEU A C 1
ATOM 2111 O O . LEU A 1 278 ? -11.379 11.139 29.618 1.00 94.25 278 LEU A O 1
ATOM 2115 N N . CYS A 1 279 ? -12.363 11.868 27.734 1.00 93.38 279 CYS A N 1
ATOM 2116 C CA . CYS A 1 279 ? -13.694 12.073 28.303 1.00 93.38 279 CYS A CA 1
ATOM 2117 C C . CYS A 1 279 ? -14.715 11.196 27.578 1.00 93.38 279 CYS A C 1
ATOM 2119 O O . CYS A 1 279 ? -14.597 10.994 26.375 1.00 93.38 279 CYS A O 1
ATOM 2121 N N . ALA A 1 280 ? -15.711 10.667 28.287 1.00 89.12 280 ALA A N 1
ATOM 2122 C CA . ALA A 1 280 ? -16.814 9.967 27.634 1.00 89.12 280 ALA A CA 1
ATOM 2123 C C . ALA A 1 280 ? -17.636 10.960 26.791 1.00 89.12 280 ALA A C 1
ATOM 2125 O O . ALA A 1 280 ? -17.843 12.099 27.220 1.00 89.12 280 ALA A O 1
ATOM 2126 N N . GLU A 1 281 ? -18.097 10.541 25.612 1.00 79.19 281 GLU A N 1
ATOM 2127 C CA . GLU A 1 281 ? -19.142 11.278 24.896 1.00 79.19 281 GLU A CA 1
ATOM 2128 C C . GLU A 1 281 ? -20.462 11.145 25.663 1.00 79.19 281 GLU A C 1
ATOM 2130 O O . GLU A 1 281 ? -20.866 10.037 26.023 1.00 79.19 281 GLU A O 1
ATOM 2135 N N . ASN A 1 282 ? -21.090 12.289 25.952 1.00 60.12 282 ASN A N 1
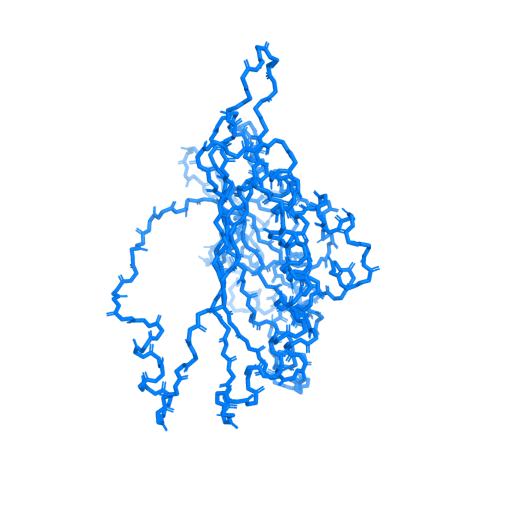ATOM 2136 C CA . ASN A 1 282 ? -22.408 12.368 26.592 1.00 60.12 282 ASN A CA 1
ATOM 2137 C C . ASN A 1 282 ? -23.535 12.064 25.604 1.00 60.12 282 ASN A C 1
ATOM 2139 O O . ASN A 1 282 ? -23.458 12.574 24.463 1.00 60.12 282 ASN A O 1
#

Secondary structure (DSSP, 8-state):
-EE-TT--HHHHHHHHHHHHHHHHHHHHHHHTTEEEEEEEEEEEE--SS--S--EEEEEEEEEEEESS--HHHHHHHHHHHHHHHHTTTTSTTEE--PPPP---SSHHHHHHHH-SSPPP----S--EEEEE-GGGTTSS-HHHHHHHHHHHTS-SSTT---EEEEE---SHHHHT--GGG-TT--GGGGT-SEEEEES----BTTBTT----TTSTTS---GGGS-TT-TTHIIIIIGGGHHHHHHHHHHH-TT--S--TT-TTGGGEEE-TTT--EEE--

Radius of gyration: 20.91 Å; chains: 1; bounding box: 43×54×56 Å

Sequence (282 aa):
MDLAENATVEAATASWKAMAVLVRNLPGLMGLGITGNGFAATLTISTSNNQSSVQKGVGLTITLYGYNTTTSTLKSLLEPTSHRMMTYAAVKGVKIVMAELNMAADYLSFFDVLNPNPSACSDISLVSSRLLGHSQLTDLSLEDVQRHLYTIMNSQVEGEPSNMIIGLQGGPGPRDVSQDMRGGLNPAWRQAYLHVLSTGAKLNETNPNIQDDSWAPGSGSYINKANPFNKNFKEDFYGASYDRLLEVKQEYDPTNSLYVLSGVGSDKWQYDLNSGMLCAEN

InterPro domains:
  IPR012951 Berberine/berberine-like [PF08031] (221-257)
  IPR016169 FAD-binding, type PCMH, subdomain 2 [G3DSA:3.30.465.10] (234-257)

Foldseek 3Di:
DFFDQQADPLLQLLQLLLVLLLQLCLQVVVQVQKFWKKKKKWDFHDDPDPDPDTRIHMDMDIDIDGPPDDQVVVCVSCVVSQVSSCVSVVRPGDDGDDDRDDDDPDDVSVVCVVPVDDDDDDPAPAKAKFFDFCVLHNVDDSVLNSVVVCQLQAAQDPPDMKMKMKGQPAHPVLQVDDPVRNPQFACLSNGGGIIMIMPRADADPVQRADGPCVRPPLSAGDPVHHGLSHPCLLSRHRNPSLVVVLVVCCVVPVVPPDEDRSDRVNVQWDADPVVRDIGGDD

pLDDT: mean 88.61, std 11.92, range [47.81, 98.31]